Protein AF-A0A0E9LZV2-F1 (afdb_monomer_lite)

Foldseek 3Di:
DDCDPDPPPPDPDDPLDDDDDPQDCVVPVPPSDDPVNLLVVLLSVLLVQCVQPPDLLGQSDDDDDAPPDPPNVRDDALLRSLCSLLVNLLSCLLVCQVPVQDDHPNDRPLSSSQSLLLLCPDPVHRNDDDQQPDQDPQDSNLVSLLSLLVSCVSRVVRNPPPDDPVSNVSSLRRNLSNLPHDDDPDPSVVSSVSSQVSVVVVVDDHDDD

Secondary structure (DSSP, 8-state):
------------PPTT-----S--TTTSTTT---HHHHHHHHHHHHHHHHTT-SSTT-----PPPTTTSSSTTS---HHHHHHHHHHHHHHHHHHHHH-TT-EETTEEHHHHHHHHHHHTT-TTSTT------S--SPPHHHHHHHHHHHHHHHSHHHHTTTS-HHHHHHHHHHHHHHHTS---SSTTHHHHHHHHHHHHTTT------

Structure (mmCIF, N/CA/C/O backbone):
data_AF-A0A0E9LZV2-F1
#
_entry.id   AF-A0A0E9LZV2-F1
#
loop_
_atom_site.group_PDB
_atom_site.id
_atom_site.type_symbol
_atom_site.label_atom_id
_atom_site.label_alt_id
_atom_site.label_comp_id
_atom_site.label_asym_id
_atom_site.label_entity_id
_atom_site.label_seq_id
_atom_site.pdbx_PDB_ins_code
_atom_site.Cartn_x
_atom_site.Cartn_y
_atom_site.Cartn_z
_atom_site.occupancy
_atom_site.B_iso_or_equiv
_atom_site.auth_seq_id
_atom_site.auth_comp_id
_atom_site.auth_asym_id
_atom_site.auth_atom_id
_atom_site.pdbx_PDB_model_num
ATOM 1 N N . MET A 1 1 ? -5.127 -17.329 43.903 1.00 34.53 1 MET A N 1
ATOM 2 C CA . MET A 1 1 ? -4.988 -15.864 44.039 1.00 34.53 1 MET A CA 1
ATOM 3 C C . MET A 1 1 ? -5.403 -15.249 42.716 1.00 34.53 1 MET A C 1
ATOM 5 O O . MET A 1 1 ? -4.725 -15.476 41.726 1.00 34.53 1 MET A O 1
ATOM 9 N N . SER A 1 2 ? -6.563 -14.593 42.681 1.00 34.94 2 SER A N 1
ATOM 10 C CA . SER A 1 2 ? -7.084 -13.923 41.486 1.00 34.94 2 SER A CA 1
ATOM 11 C C . SER A 1 2 ? -6.434 -12.546 41.388 1.00 34.94 2 SER A C 1
ATOM 13 O O . SER A 1 2 ? -6.610 -11.720 42.283 1.00 34.94 2 SER A O 1
ATOM 15 N N . CYS A 1 3 ? -5.639 -12.319 40.345 1.00 35.78 3 CYS A N 1
ATOM 16 C CA . CYS A 1 3 ? -5.135 -10.995 40.010 1.00 35.78 3 CYS A CA 1
ATOM 17 C C . CYS A 1 3 ? -6.200 -10.310 39.147 1.00 35.78 3 CYS A C 1
ATOM 19 O O . CYS A 1 3 ? -6.123 -10.325 37.923 1.00 35.78 3 CYS A O 1
ATOM 21 N N . ALA A 1 4 ? -7.245 -9.775 39.782 1.00 35.69 4 ALA A N 1
ATOM 22 C CA . ALA A 1 4 ? -8.097 -8.805 39.108 1.00 35.69 4 ALA A CA 1
ATOM 23 C C . ALA A 1 4 ? -7.225 -7.579 38.776 1.00 35.69 4 ALA A C 1
ATOM 25 O O . ALA A 1 4 ? -6.497 -7.117 39.668 1.00 35.69 4 ALA A O 1
ATOM 26 N N . PRO A 1 5 ? -7.255 -7.043 37.542 1.00 40.56 5 PRO A N 1
ATOM 27 C CA . PRO A 1 5 ? -6.544 -5.816 37.235 1.00 40.56 5 PRO A CA 1
ATOM 28 C C . PRO A 1 5 ? -7.085 -4.725 38.158 1.00 40.56 5 PRO A C 1
ATOM 30 O O . PRO A 1 5 ? -8.259 -4.363 38.105 1.00 40.56 5 PRO A O 1
ATOM 33 N N . LYS A 1 6 ? -6.231 -4.223 39.054 1.00 42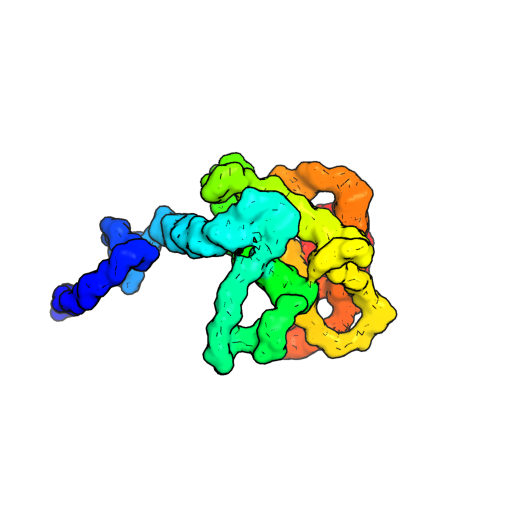.50 6 LYS A N 1
ATOM 34 C CA . LYS A 1 6 ? -6.503 -2.978 39.769 1.00 42.50 6 LYS A CA 1
ATOM 35 C C . LYS A 1 6 ? -6.718 -1.929 38.689 1.00 42.50 6 LYS A C 1
ATOM 37 O O . LYS A 1 6 ? -5.839 -1.794 37.842 1.00 42.50 6 LYS A O 1
ATOM 42 N N . ASN A 1 7 ? -7.864 -1.246 38.714 1.00 43.62 7 ASN A N 1
ATOM 43 C CA . ASN A 1 7 ? -8.168 -0.098 37.864 1.00 43.62 7 ASN A CA 1
ATOM 44 C C . ASN A 1 7 ? -6.981 0.873 37.886 1.00 43.62 7 ASN A C 1
ATOM 46 O O . ASN A 1 7 ? -6.884 1.741 38.753 1.00 43.62 7 ASN A O 1
ATOM 50 N N . ALA A 1 8 ? -6.053 0.705 36.947 1.00 42.22 8 ALA A N 1
ATOM 51 C CA . ALA A 1 8 ? -5.163 1.767 36.559 1.00 42.22 8 ALA A CA 1
ATOM 52 C C . ALA A 1 8 ? -6.107 2.802 35.966 1.00 42.22 8 ALA A C 1
ATOM 54 O O . ALA A 1 8 ? -6.729 2.542 34.936 1.00 42.22 8 ALA A O 1
ATOM 55 N N . LEU A 1 9 ? -6.292 3.914 36.677 1.00 42.94 9 LEU A N 1
ATOM 56 C CA . LEU A 1 9 ? -6.958 5.089 36.142 1.00 42.94 9 LEU A CA 1
ATOM 57 C C . LEU A 1 9 ? -6.220 5.420 34.844 1.00 42.94 9 LEU A C 1
ATOM 59 O O . LEU A 1 9 ? -5.111 5.959 34.879 1.00 42.94 9 LEU A O 1
ATOM 63 N N . ARG A 1 10 ? -6.776 4.998 33.701 1.00 52.56 10 ARG A N 1
ATOM 64 C CA . ARG A 1 10 ? -6.317 5.477 32.403 1.00 52.56 10 ARG A CA 1
ATOM 65 C C . ARG A 1 10 ? -6.446 6.991 32.512 1.00 52.56 10 ARG A C 1
ATOM 67 O O . ARG A 1 10 ? -7.526 7.485 32.826 1.00 52.56 10 ARG A O 1
ATOM 74 N N . LYS A 1 11 ? -5.328 7.710 32.364 1.00 60.84 11 LYS A N 1
ATOM 75 C CA . LYS A 1 11 ? -5.377 9.163 32.167 1.00 60.84 11 LYS A CA 1
ATOM 76 C C . LYS A 1 11 ? -6.425 9.428 31.088 1.00 60.84 11 LYS A C 1
ATOM 78 O O . LYS A 1 11 ? -6.481 8.640 30.143 1.00 60.84 11 LYS A O 1
ATOM 83 N N . GLU A 1 12 ? -7.236 10.472 31.260 1.00 65.81 12 GLU A N 1
ATOM 84 C CA . GLU A 1 12 ? -8.204 10.880 30.241 1.00 65.81 12 GLU A CA 1
ATOM 85 C C . GLU A 1 12 ? -7.507 10.877 28.883 1.00 65.81 12 GLU A C 1
ATOM 87 O O . GLU A 1 12 ? -6.465 11.510 28.687 1.00 65.81 12 GLU A O 1
ATOM 92 N N . VAL A 1 13 ? -8.016 10.025 28.003 1.00 69.44 13 VAL A N 1
ATOM 93 C CA . VAL A 1 13 ? -7.479 9.849 26.666 1.00 69.44 13 VAL A CA 1
ATOM 94 C C . VAL A 1 13 ? -7.951 11.065 25.866 1.00 69.44 13 VAL A C 1
ATOM 96 O O . VAL A 1 13 ? -9.151 11.346 25.899 1.00 69.44 13 VAL A O 1
ATOM 99 N N . PRO A 1 14 ? -7.049 11.815 25.204 1.00 76.12 14 PRO A N 1
ATOM 100 C CA . PRO A 1 14 ? -7.449 12.970 24.412 1.00 76.12 14 PRO A CA 1
ATOM 101 C C . PRO A 1 14 ? -8.530 12.608 23.392 1.00 76.12 14 PRO A C 1
ATOM 103 O O . PRO A 1 14 ? -8.548 11.495 22.862 1.00 76.12 14 PRO A O 1
ATOM 106 N N . GLU A 1 15 ? -9.415 13.561 23.110 1.00 75.12 15 GLU A N 1
ATOM 107 C CA . GLU A 1 15 ? -10.422 13.413 22.062 1.00 75.12 15 GLU A CA 1
ATOM 108 C C . GLU A 1 15 ? -9.747 13.075 20.722 1.00 75.12 15 GLU A C 1
ATOM 110 O O . GLU A 1 15 ? -8.697 13.628 20.387 1.00 75.12 15 GLU A O 1
ATOM 115 N N . GLY A 1 16 ? -10.317 12.117 19.989 1.00 78.00 16 GLY A N 1
ATOM 116 C CA . GLY A 1 16 ? -9.761 11.633 18.724 1.00 78.00 16 GLY A CA 1
ATOM 117 C C . GLY A 1 16 ? -8.646 10.590 18.846 1.00 78.00 16 GLY A C 1
ATOM 118 O O . GLY A 1 16 ? -8.102 10.202 17.823 1.00 78.00 16 GLY A O 1
ATOM 119 N N . VAL A 1 17 ? -8.294 10.105 20.043 1.00 88.94 17 VAL A N 1
ATOM 120 C CA . VAL A 1 17 ? -7.359 8.973 20.200 1.00 88.94 17 VAL A CA 1
ATOM 121 C C . VAL A 1 17 ? -8.129 7.652 20.266 1.00 88.94 17 VAL A C 1
ATOM 123 O O . VAL A 1 17 ? -9.052 7.513 21.068 1.00 88.94 17 VAL A O 1
ATOM 126 N N . PHE A 1 18 ? -7.713 6.668 19.462 1.00 91.62 18 PHE A N 1
ATOM 127 C CA . PHE A 1 18 ? -8.320 5.333 19.412 1.00 91.62 18 PHE A CA 1
ATOM 128 C C . PHE A 1 18 ? -8.432 4.664 20.789 1.00 91.62 18 PHE A C 1
ATOM 130 O O . PHE A 1 18 ? -7.467 4.620 21.562 1.00 91.62 18 PHE A O 1
ATOM 137 N N . GLN A 1 19 ? -9.596 4.072 21.065 1.00 91.00 19 GLN A N 1
ATOM 138 C CA . GLN A 1 19 ? -9.860 3.302 22.277 1.00 91.00 19 GLN A CA 1
ATOM 139 C C . GLN A 1 19 ? -10.471 1.944 21.945 1.00 91.00 19 GLN A C 1
ATOM 141 O O . GLN A 1 19 ? -11.241 1.792 21.004 1.00 91.00 19 GLN A O 1
ATOM 146 N N . VAL A 1 20 ? -10.119 0.945 22.755 1.00 91.50 20 VAL A N 1
ATOM 147 C CA . VAL A 1 20 ? -10.735 -0.382 22.691 1.00 91.50 20 VAL A CA 1
ATOM 148 C C . VAL A 1 20 ? -12.028 -0.349 23.494 1.00 91.50 20 VAL A C 1
ATOM 150 O O . VAL A 1 20 ? -11.986 -0.371 24.728 1.00 91.50 20 VAL A O 1
ATOM 153 N N . GLU A 1 21 ? -13.150 -0.315 22.789 1.00 91.44 21 GLU A N 1
ATOM 154 C CA . GLU A 1 21 ? -14.487 -0.420 23.367 1.00 91.44 21 GLU A CA 1
ATOM 155 C C . GLU A 1 21 ? -14.856 -1.890 23.594 1.00 91.44 21 GLU A C 1
ATOM 157 O O . GLU A 1 21 ? -14.594 -2.731 22.746 1.00 91.44 21 GLU A O 1
ATOM 162 N N . ASN A 1 22 ? -15.471 -2.224 24.732 1.00 93.50 22 ASN A N 1
ATOM 163 C CA . ASN A 1 22 ? -15.950 -3.585 25.044 1.00 93.50 22 ASN A CA 1
ATOM 164 C C . ASN A 1 22 ? -14.913 -4.724 24.821 1.00 93.50 22 ASN A C 1
ATOM 166 O O . ASN A 1 22 ? -15.182 -5.670 24.076 1.00 93.50 22 ASN A O 1
ATOM 170 N N . PRO A 1 23 ? -13.733 -4.688 25.476 1.00 96.00 23 PRO A N 1
ATOM 171 C CA . PRO A 1 23 ? -12.707 -5.721 25.318 1.00 96.00 23 PRO A CA 1
ATOM 172 C C . PRO A 1 23 ? -13.207 -7.121 25.714 1.00 96.00 23 PRO A C 1
ATOM 174 O O . PRO A 1 23 ? -13.817 -7.293 26.771 1.00 96.00 23 PRO A O 1
ATOM 177 N N . ASP A 1 24 ? -12.860 -8.139 24.919 1.00 96.94 24 ASP A N 1
ATOM 178 C CA . ASP A 1 24 ? -13.215 -9.539 25.185 1.00 96.94 24 ASP A CA 1
ATOM 179 C C . ASP A 1 24 ? -11.982 -10.364 25.590 1.00 96.94 24 ASP A C 1
ATOM 181 O O . ASP A 1 24 ? -11.194 -10.844 24.767 1.00 96.94 24 ASP A O 1
ATOM 185 N N . TYR A 1 25 ? -11.829 -10.544 26.901 1.00 96.94 25 TYR A N 1
ATOM 186 C CA . TYR A 1 25 ? -10.739 -11.324 27.490 1.00 96.94 25 TYR A CA 1
ATOM 187 C C . TYR A 1 25 ? -10.967 -12.841 27.444 1.00 96.94 25 TYR A C 1
ATOM 189 O O . TYR A 1 25 ? -10.071 -13.595 27.820 1.00 96.94 25 TYR A O 1
ATOM 197 N N . SER A 1 26 ? -12.131 -13.312 26.988 1.00 97.06 26 SER A N 1
ATOM 198 C CA . SER A 1 26 ? -12.356 -14.744 26.766 1.00 97.06 26 SER A CA 1
ATOM 199 C C . SER A 1 26 ? -11.676 -15.220 25.480 1.00 97.06 26 SER A C 1
ATOM 201 O O . SER A 1 26 ? -11.061 -16.286 25.474 1.00 97.06 26 SER A O 1
ATOM 203 N N . VAL A 1 27 ? -11.709 -14.400 24.424 1.00 95.69 27 VAL A N 1
ATOM 204 C CA . VAL A 1 27 ? -11.060 -14.690 23.132 1.00 95.69 27 VAL A CA 1
ATOM 205 C C . VAL A 1 27 ? -9.640 -14.131 23.036 1.00 95.69 27 VAL A C 1
ATOM 207 O O . VAL A 1 27 ? -8.817 -14.677 22.305 1.00 95.69 27 VAL A O 1
ATOM 210 N N . SER A 1 28 ? -9.325 -13.064 23.781 1.00 96.06 28 SER A N 1
ATOM 211 C CA . SER A 1 28 ? -7.999 -12.437 23.806 1.00 96.06 28 SER A CA 1
ATOM 212 C C . SER A 1 28 ? -7.547 -12.153 25.244 1.00 96.06 28 SER A C 1
ATOM 214 O O . SER A 1 28 ? -7.649 -11.019 25.722 1.00 96.06 28 SER A O 1
ATOM 216 N N . PRO A 1 29 ? -7.020 -13.167 25.959 1.00 95.88 29 PRO A N 1
ATOM 217 C CA . PRO A 1 29 ? -6.812 -13.103 27.411 1.00 95.88 29 PRO A CA 1
ATOM 218 C C . PRO A 1 29 ? -5.913 -11.969 27.906 1.00 95.88 29 PRO A C 1
ATOM 220 O O . PRO A 1 29 ? -6.044 -11.533 29.047 1.00 95.88 29 PRO A O 1
ATOM 223 N N . TYR A 1 30 ? -5.000 -11.485 27.062 1.00 94.69 30 TYR A N 1
ATOM 224 C CA . TYR A 1 30 ? -4.009 -10.481 27.453 1.00 94.69 30 TYR A CA 1
ATOM 225 C C . TYR A 1 30 ? -4.343 -9.059 27.008 1.00 94.69 30 TYR A C 1
ATOM 227 O O . TYR A 1 30 ? -3.872 -8.112 27.632 1.00 94.69 30 TYR A O 1
ATOM 235 N N . THR A 1 31 ? -5.121 -8.890 25.936 1.00 94.12 31 THR A N 1
ATOM 236 C CA . THR A 1 31 ? -5.362 -7.561 25.343 1.00 94.12 31 THR A CA 1
ATOM 237 C C . THR A 1 31 ? -6.838 -7.194 25.255 1.00 94.12 31 THR A C 1
ATOM 239 O O . THR A 1 31 ? -7.156 -6.013 25.164 1.00 94.12 31 THR A O 1
ATOM 242 N N . GLY A 1 32 ? -7.741 -8.180 25.256 1.00 95.94 32 GLY A N 1
ATOM 243 C CA . GLY A 1 32 ? -9.156 -7.966 24.961 1.00 95.94 32 GLY A CA 1
ATOM 244 C C . GLY A 1 32 ? -9.440 -7.585 23.501 1.00 95.94 32 GLY A C 1
ATOM 245 O O . GLY A 1 32 ? -10.588 -7.310 23.151 1.00 95.94 32 GLY A O 1
ATOM 246 N N . LEU A 1 33 ? -8.418 -7.549 22.635 1.00 96.69 33 LEU A N 1
ATOM 247 C CA . LEU A 1 33 ? -8.567 -7.229 21.218 1.00 96.69 33 LEU A CA 1
ATOM 248 C C . LEU A 1 33 ? -9.156 -8.419 20.468 1.00 96.69 33 LEU A C 1
ATOM 250 O O . LEU A 1 33 ? -8.554 -9.492 20.412 1.00 96.69 33 LEU A O 1
ATOM 254 N N . THR A 1 34 ? -10.322 -8.203 19.873 1.00 96.75 34 THR A N 1
ATOM 255 C CA . THR A 1 34 ? -10.967 -9.134 18.953 1.00 96.75 34 THR A CA 1
ATOM 256 C C . THR A 1 34 ? -10.574 -8.780 17.521 1.00 96.75 34 THR A C 1
ATOM 258 O O . THR A 1 34 ? -9.952 -7.747 17.267 1.00 96.75 34 THR A O 1
ATOM 261 N N . ARG A 1 35 ? -10.981 -9.604 16.551 1.00 95.19 35 ARG A N 1
ATOM 262 C CA . ARG A 1 35 ? -10.853 -9.256 15.128 1.00 95.19 35 ARG A CA 1
ATOM 263 C C . ARG A 1 35 ? -11.522 -7.918 14.795 1.00 95.19 35 ARG A C 1
ATOM 265 O O . ARG A 1 35 ? -10.969 -7.175 13.996 1.00 95.19 35 ARG A O 1
ATOM 272 N N . ALA A 1 36 ? -12.668 -7.613 15.410 1.00 95.56 36 ALA A N 1
ATOM 273 C CA . ALA A 1 36 ? -13.344 -6.331 15.221 1.00 95.56 36 ALA A CA 1
ATOM 274 C C . ALA A 1 36 ? -12.452 -5.174 15.691 1.00 95.56 36 ALA A C 1
ATOM 276 O O . ALA A 1 36 ? -12.160 -4.293 14.898 1.00 95.56 36 ALA A O 1
ATOM 277 N N . HIS A 1 37 ? -11.868 -5.267 16.892 1.00 96.69 37 HIS A N 1
ATOM 278 C CA . HIS A 1 37 ? -10.970 -4.223 17.405 1.00 96.69 37 HIS A CA 1
ATOM 279 C C . HIS A 1 37 ? -9.733 -3.997 16.518 1.00 96.69 37 HIS A C 1
ATOM 281 O O . HIS A 1 37 ? -9.261 -2.870 16.399 1.00 96.69 37 HIS A O 1
ATOM 287 N N . TRP A 1 38 ? -9.202 -5.045 15.875 1.00 95.56 38 TRP A N 1
ATOM 288 C CA . TRP A 1 38 ? -8.116 -4.893 14.898 1.00 95.56 38 TRP A CA 1
ATOM 289 C C . TRP A 1 38 ? -8.567 -4.195 13.611 1.00 95.56 38 TRP A C 1
ATOM 291 O O . TRP A 1 38 ? -7.807 -3.394 13.071 1.00 95.56 38 TRP A O 1
ATOM 301 N N . LYS A 1 39 ? -9.791 -4.464 13.136 1.00 95.94 39 LYS A N 1
ATOM 302 C CA . LYS A 1 39 ? -10.378 -3.736 12.003 1.00 95.94 39 LYS A CA 1
ATOM 303 C C . LYS A 1 39 ? -10.614 -2.270 12.353 1.00 95.94 39 LYS A C 1
ATOM 305 O O . LYS A 1 39 ? -10.235 -1.412 11.568 1.00 95.94 39 LYS A O 1
ATOM 310 N N . ASP A 1 40 ? -11.157 -1.993 13.534 1.00 95.81 40 ASP A N 1
ATOM 311 C CA . ASP A 1 40 ? -11.419 -0.629 14.001 1.00 95.81 40 ASP A CA 1
ATOM 312 C C . ASP A 1 40 ? -10.111 0.164 14.132 1.00 95.81 40 ASP A C 1
ATOM 314 O O . ASP A 1 40 ? -10.032 1.311 13.705 1.00 95.81 40 ASP A O 1
ATOM 318 N N . ALA A 1 41 ? -9.049 -0.461 14.656 1.00 96.00 41 ALA A N 1
ATOM 319 C CA . ALA A 1 41 ? -7.729 0.163 14.742 1.00 96.00 41 ALA A CA 1
ATOM 320 C C . ALA A 1 41 ? -7.128 0.452 13.356 1.00 96.00 41 ALA A C 1
ATOM 322 O O . ALA A 1 41 ? -6.513 1.499 13.158 1.00 96.00 41 ALA A O 1
ATOM 323 N N . ALA A 1 42 ? -7.299 -0.467 12.400 1.00 96.31 42 ALA A N 1
ATOM 324 C CA . ALA A 1 42 ? -6.851 -0.274 11.024 1.00 96.31 42 ALA A CA 1
ATOM 325 C C . ALA A 1 42 ? -7.628 0.857 10.332 1.00 96.31 42 ALA A C 1
ATOM 327 O O . ALA A 1 42 ? -7.011 1.721 9.714 1.00 96.31 42 ALA A O 1
ATOM 328 N N . LEU A 1 43 ? -8.956 0.895 10.488 1.00 96.12 43 LEU A N 1
ATOM 329 C CA . LEU A 1 43 ? -9.798 1.975 9.969 1.00 96.12 43 LEU A CA 1
ATOM 330 C C . LEU A 1 43 ? -9.411 3.322 10.573 1.00 96.12 43 LEU A C 1
ATOM 332 O O . LEU A 1 43 ? -9.163 4.249 9.820 1.00 96.12 43 LEU A O 1
ATOM 336 N N . TYR A 1 44 ? -9.235 3.408 11.890 1.00 96.31 44 TYR A N 1
ATOM 337 C CA . TYR A 1 44 ? -8.790 4.634 12.557 1.00 96.31 44 TYR A CA 1
ATOM 338 C C . TYR A 1 44 ? -7.460 5.173 11.996 1.00 96.31 44 TYR A C 1
ATOM 340 O O . TYR A 1 44 ? -7.307 6.372 11.755 1.00 96.31 44 TYR A O 1
ATOM 348 N N . LEU A 1 45 ? -6.477 4.294 11.774 1.00 96.50 45 LEU A N 1
ATOM 349 C CA . LEU A 1 45 ? -5.187 4.693 11.203 1.00 96.50 45 LEU A CA 1
ATOM 350 C C . LEU A 1 45 ? -5.315 5.112 9.732 1.00 96.50 45 LEU A C 1
ATOM 352 O O . LEU A 1 45 ? -4.661 6.070 9.321 1.00 96.50 45 LEU A O 1
ATOM 356 N N . LEU A 1 46 ? -6.150 4.422 8.950 1.00 97.50 46 LEU A N 1
ATOM 357 C CA . LEU A 1 46 ? -6.403 4.769 7.552 1.00 97.50 46 LEU A CA 1
ATOM 358 C C . LEU A 1 46 ? -7.206 6.060 7.414 1.00 97.50 46 LEU A C 1
ATOM 360 O O . LEU A 1 46 ? -6.854 6.869 6.572 1.00 97.50 46 LEU A O 1
ATOM 364 N N . GLU A 1 47 ? -8.207 6.310 8.253 1.00 96.25 47 GLU A N 1
ATOM 365 C CA . GLU A 1 47 ? -8.921 7.590 8.320 1.00 96.25 47 GLU A CA 1
ATOM 366 C C . GLU A 1 47 ? -7.940 8.736 8.570 1.00 96.25 47 GLU A C 1
ATOM 368 O O . GLU A 1 47 ? -7.934 9.716 7.827 1.00 96.25 47 GLU A O 1
ATOM 373 N N . GLY A 1 48 ? -7.032 8.574 9.539 1.00 95.25 48 GLY A N 1
ATOM 374 C CA . GLY A 1 48 ? -5.965 9.542 9.790 1.00 95.25 48 GLY A CA 1
ATOM 375 C C . GLY A 1 48 ? -5.017 9.733 8.601 1.00 95.25 48 GLY A C 1
ATOM 376 O O . GLY A 1 48 ? -4.557 10.848 8.365 1.00 95.25 48 GLY A O 1
ATOM 377 N N . ALA A 1 49 ? -4.736 8.674 7.837 1.00 96.50 49 ALA A N 1
ATOM 378 C CA . ALA A 1 49 ? -3.892 8.755 6.648 1.00 96.50 49 ALA A CA 1
ATOM 379 C C . ALA A 1 49 ? -4.603 9.436 5.465 1.00 96.50 49 ALA A C 1
ATOM 381 O O . ALA A 1 49 ? -4.041 10.321 4.827 1.00 96.50 49 ALA A O 1
ATOM 382 N N . PHE A 1 50 ? -5.862 9.078 5.218 1.00 97.25 50 PHE A N 1
ATOM 383 C CA . PHE A 1 50 ? -6.706 9.642 4.166 1.00 97.25 50 PHE A CA 1
ATOM 384 C C . PHE A 1 50 ? -7.181 11.067 4.476 1.00 97.25 50 PHE A C 1
ATOM 386 O O . PHE A 1 50 ? -7.732 11.724 3.603 1.00 97.25 50 PHE A O 1
ATOM 393 N N . CYS A 1 51 ? -6.948 11.602 5.678 1.00 95.44 51 CYS A N 1
ATOM 394 C CA . CYS A 1 51 ? -7.098 13.039 5.942 1.00 95.44 51 CYS A CA 1
ATOM 395 C C . CYS A 1 51 ? -6.111 13.908 5.140 1.00 95.44 51 CYS A C 1
ATOM 397 O O . CYS A 1 51 ? -6.293 15.121 5.088 1.00 95.44 51 CYS A O 1
ATOM 399 N N . TYR A 1 52 ? -5.068 13.313 4.551 1.00 95.19 52 TYR A N 1
ATOM 400 C CA . TYR A 1 52 ? -4.092 13.998 3.696 1.00 95.19 52 TYR A CA 1
ATOM 401 C C . TYR A 1 52 ? -4.343 13.798 2.195 1.00 95.19 52 TYR A C 1
ATOM 403 O O . TYR A 1 52 ? -3.515 14.227 1.398 1.00 95.19 52 TYR A O 1
ATOM 411 N N . ILE A 1 53 ? -5.438 13.127 1.823 1.00 96.44 53 ILE A N 1
ATOM 412 C CA . ILE A 1 53 ? -5.790 12.808 0.437 1.00 96.44 53 ILE A CA 1
ATOM 413 C C . ILE A 1 53 ? -7.067 13.573 0.084 1.00 96.44 53 ILE A C 1
ATOM 415 O O . ILE A 1 53 ? -8.133 13.277 0.627 1.00 96.44 53 ILE A O 1
ATOM 419 N N . GLU A 1 54 ? -6.961 14.558 -0.802 1.00 94.94 54 GLU A N 1
ATOM 420 C CA . GLU A 1 54 ? -8.091 15.328 -1.333 1.00 94.94 54 GLU A CA 1
ATOM 421 C C . GLU A 1 54 ? -8.552 14.761 -2.685 1.00 94.94 54 GLU A C 1
ATOM 423 O O . GLU A 1 54 ? -9.755 14.691 -2.950 1.00 94.94 54 GLU A O 1
ATOM 428 N N . GLU A 1 55 ? -7.613 14.300 -3.515 1.00 95.75 55 GLU A N 1
ATOM 429 C CA . GLU A 1 55 ? -7.873 13.691 -4.823 1.00 95.75 55 GLU A CA 1
ATOM 430 C C . GLU A 1 55 ? -6.987 12.467 -5.107 1.00 95.75 55 GLU A C 1
ATOM 432 O O . GLU A 1 55 ? -6.053 12.155 -4.372 1.00 95.75 55 GLU A O 1
ATOM 437 N N . LEU A 1 56 ? -7.294 11.722 -6.178 1.00 96.88 56 LEU A N 1
ATOM 438 C CA . LEU A 1 56 ? -6.599 10.462 -6.474 1.00 96.88 56 LEU A CA 1
ATOM 439 C C . LEU A 1 56 ? -5.105 10.650 -6.768 1.00 96.88 56 LEU A C 1
ATOM 441 O O . LEU A 1 56 ? -4.340 9.723 -6.516 1.00 96.88 56 LEU A O 1
ATOM 445 N N . ASP A 1 57 ? -4.703 11.820 -7.273 1.00 96.00 57 ASP A N 1
ATOM 446 C CA . ASP A 1 57 ? -3.313 12.159 -7.600 1.00 96.00 57 ASP A CA 1
ATOM 447 C C . ASP A 1 57 ? -2.454 12.482 -6.366 1.00 96.00 57 ASP A C 1
ATOM 449 O O . ASP A 1 57 ? -1.220 12.458 -6.454 1.00 96.00 57 ASP A O 1
ATOM 453 N N . ASP A 1 58 ? -3.070 12.737 -5.206 1.00 95.25 58 ASP A N 1
ATOM 454 C CA . ASP A 1 58 ? -2.335 13.086 -3.995 1.00 95.25 58 ASP A CA 1
ATOM 455 C C . ASP A 1 58 ? -1.485 11.905 -3.510 1.00 95.25 58 ASP A C 1
ATOM 457 O O . ASP A 1 58 ? -2.011 10.831 -3.220 1.00 95.25 58 ASP A O 1
ATOM 461 N N . PRO A 1 59 ? -0.157 12.062 -3.376 1.00 94.50 59 PRO A N 1
ATOM 462 C CA . PRO A 1 59 ? 0.672 11.007 -2.818 1.00 94.50 59 PRO A CA 1
ATOM 463 C C . PRO A 1 59 ? 0.417 10.871 -1.313 1.00 94.50 59 PRO A C 1
ATOM 465 O O . PRO A 1 59 ? 0.287 11.868 -0.601 1.00 94.50 59 PRO A O 1
ATOM 468 N N . MET A 1 60 ? 0.477 9.639 -0.801 1.00 94.69 60 MET A N 1
ATOM 469 C CA . MET A 1 60 ? 0.336 9.339 0.630 1.00 94.69 60 MET A CA 1
ATOM 470 C C . MET A 1 60 ? 1.510 9.903 1.449 1.00 94.69 60 MET A C 1
ATOM 472 O O . MET A 1 60 ? 2.493 9.210 1.725 1.00 94.69 60 MET A O 1
ATOM 476 N N . ARG A 1 61 ? 1.424 11.184 1.819 1.00 91.69 61 ARG A N 1
ATOM 477 C CA . ARG A 1 61 ? 2.468 11.943 2.517 1.00 91.69 61 ARG A CA 1
ATOM 478 C C . ARG A 1 61 ? 2.012 12.369 3.899 1.00 91.69 61 ARG A C 1
ATOM 480 O O . ARG A 1 61 ? 0.920 12.894 4.079 1.00 91.69 61 ARG A O 1
ATOM 487 N N . PHE A 1 62 ? 2.915 12.233 4.865 1.00 89.94 62 PHE A N 1
ATOM 488 C CA . PHE A 1 62 ? 2.660 12.609 6.250 1.00 89.94 62 PHE A CA 1
ATOM 489 C C . PHE A 1 62 ? 3.585 13.738 6.697 1.00 89.94 62 PHE A C 1
ATOM 491 O O . PHE A 1 62 ? 4.758 13.741 6.322 1.00 89.94 62 PHE A O 1
ATOM 498 N N . PRO A 1 63 ? 3.114 14.661 7.557 1.00 88.88 63 PRO A N 1
ATOM 499 C CA . PRO A 1 63 ? 3.948 15.727 8.093 1.00 88.88 63 PRO A CA 1
ATOM 500 C C . PRO A 1 63 ? 5.250 15.197 8.702 1.00 88.88 63 PRO A C 1
ATOM 502 O O . PRO A 1 63 ? 5.243 14.350 9.602 1.00 88.88 63 PRO A O 1
ATOM 505 N N . LYS A 1 64 ? 6.385 15.735 8.246 1.00 86.06 64 LYS A N 1
ATOM 506 C CA . LYS A 1 64 ? 7.694 15.379 8.799 1.00 86.06 64 LYS A CA 1
ATOM 507 C C . LYS A 1 64 ? 7.805 15.862 10.245 1.00 86.06 64 LYS A C 1
ATOM 509 O O . LYS A 1 64 ? 7.537 17.022 10.556 1.00 86.06 64 LYS A O 1
ATOM 514 N N . GLN A 1 65 ? 8.263 14.981 11.130 1.00 85.81 65 GLN A N 1
ATOM 515 C CA . GLN A 1 65 ? 8.602 15.326 12.505 1.00 85.81 65 GLN A CA 1
ATOM 516 C C . GLN A 1 65 ? 10.062 15.803 12.568 1.00 85.81 65 GLN A C 1
ATOM 518 O O . GLN A 1 65 ? 10.965 15.011 12.264 1.00 85.81 65 GLN A O 1
ATOM 523 N N . PRO A 1 66 ? 10.325 17.059 12.984 1.00 84.94 66 PRO A N 1
ATOM 524 C CA . PRO A 1 66 ? 11.680 17.600 13.050 1.00 84.94 66 PRO A CA 1
ATOM 525 C C . PRO A 1 66 ? 12.622 16.711 13.871 1.00 84.94 66 PRO A C 1
ATOM 527 O O . PRO A 1 66 ? 12.307 16.333 15.001 1.00 84.94 66 PRO A O 1
ATOM 530 N N . GLY A 1 67 ? 13.774 16.359 13.295 1.00 84.12 67 GLY A N 1
ATOM 531 C CA . GLY A 1 67 ? 14.787 15.523 13.946 1.00 84.12 67 GLY A CA 1
ATOM 532 C C . GLY A 1 67 ? 14.439 14.034 14.041 1.00 84.12 67 GLY A C 1
ATOM 533 O O . GLY A 1 67 ? 15.210 13.278 14.626 1.00 84.12 67 GLY A O 1
ATOM 534 N N . LYS A 1 68 ? 13.312 13.591 13.466 1.00 85.81 68 LYS A N 1
ATOM 535 C CA . LYS A 1 68 ? 12.873 12.183 13.488 1.00 85.81 68 LYS A CA 1
ATOM 536 C C . LYS A 1 68 ? 12.602 11.617 12.099 1.00 85.81 68 LYS A C 1
ATOM 538 O O . LYS A 1 68 ? 13.007 10.493 11.823 1.00 85.81 68 LYS A O 1
ATOM 543 N N . SER A 1 69 ? 11.930 12.379 11.240 1.00 84.62 69 SER A N 1
ATOM 544 C CA . SER A 1 69 ? 11.590 11.931 9.888 1.00 84.62 69 SER A CA 1
ATOM 545 C C . SER A 1 69 ? 12.784 12.046 8.946 1.00 84.62 69 SER A C 1
ATOM 547 O O . SER A 1 69 ? 13.505 13.042 8.959 1.00 84.62 69 SER A O 1
ATOM 549 N N . TYR A 1 70 ? 12.965 11.033 8.103 1.00 79.12 70 TYR A N 1
ATOM 550 C CA . TYR A 1 70 ? 13.947 11.032 7.023 1.00 79.12 70 TYR A CA 1
ATOM 551 C C . TYR A 1 70 ? 13.241 11.140 5.660 1.00 79.12 70 TYR A C 1
ATOM 553 O O . TYR A 1 70 ? 12.092 10.724 5.555 1.00 79.12 70 TYR A O 1
ATOM 561 N N . PRO A 1 71 ? 13.905 11.681 4.623 1.00 82.12 71 PRO A N 1
ATOM 562 C CA . PRO A 1 71 ? 15.112 12.503 4.715 1.00 82.12 71 PRO A CA 1
ATOM 563 C C . PRO A 1 71 ? 14.866 13.786 5.532 1.00 82.12 71 PRO A C 1
ATOM 565 O O . PRO A 1 71 ? 13.743 14.288 5.619 1.00 82.12 71 PRO A O 1
ATOM 568 N N . GLN A 1 72 ? 15.931 14.272 6.177 1.00 81.06 72 GLN A N 1
ATOM 569 C CA . GLN A 1 72 ? 15.906 15.436 7.080 1.00 81.06 72 GLN A CA 1
ATOM 570 C C . GLN A 1 72 ? 15.969 16.775 6.324 1.00 81.06 72 GLN A C 1
ATOM 572 O O . GLN A 1 72 ? 15.813 17.829 6.930 1.00 81.06 72 GLN A O 1
ATOM 577 N N . ASP A 1 73 ? 16.198 16.744 5.008 1.00 80.19 73 ASP A N 1
ATOM 578 C CA . ASP A 1 73 ? 16.244 17.924 4.132 1.00 80.19 73 ASP A CA 1
ATOM 579 C C . ASP A 1 73 ? 14.858 18.544 3.872 1.00 80.19 73 ASP A C 1
ATOM 581 O O . ASP A 1 73 ? 14.741 19.545 3.167 1.00 80.19 73 ASP A O 1
ATOM 585 N N . GLY A 1 74 ? 13.803 17.950 4.439 1.00 72.94 74 GLY A N 1
ATOM 586 C CA . GLY A 1 74 ? 12.427 18.413 4.307 1.00 72.94 74 GLY A CA 1
ATOM 587 C C . GLY A 1 74 ? 11.797 18.114 2.947 1.00 72.94 74 GLY A C 1
ATOM 588 O O . GLY A 1 74 ? 10.610 18.379 2.774 1.00 72.94 74 GLY A O 1
ATOM 589 N N . SER A 1 75 ? 12.546 17.535 2.006 1.00 80.12 75 SER A N 1
ATOM 590 C CA . SER A 1 75 ? 12.075 17.264 0.652 1.00 80.12 75 SER A CA 1
ATOM 591 C C . SER A 1 75 ? 11.569 15.832 0.551 1.00 80.12 75 SER A C 1
ATOM 593 O O . SER A 1 75 ? 12.265 14.886 0.913 1.00 80.12 75 SER A O 1
ATOM 595 N N . TYR A 1 76 ? 10.347 15.661 0.052 1.00 80.19 76 TYR A N 1
ATOM 596 C CA . TYR A 1 76 ? 9.847 14.329 -0.271 1.00 80.19 76 TYR A CA 1
ATOM 597 C C . TYR A 1 76 ? 10.603 13.766 -1.470 1.00 80.19 76 TYR A C 1
ATOM 599 O O . TYR A 1 76 ? 10.861 14.478 -2.443 1.00 80.19 76 TYR A O 1
ATOM 607 N N . ASN A 1 77 ? 10.917 12.475 -1.418 1.00 87.69 77 ASN A N 1
ATOM 608 C CA . ASN A 1 77 ? 11.449 11.738 -2.559 1.00 87.69 77 ASN A CA 1
ATOM 609 C C . ASN A 1 77 ? 10.517 10.578 -2.938 1.00 87.69 77 ASN A C 1
ATOM 611 O O . ASN A 1 77 ? 9.606 10.224 -2.191 1.00 87.69 77 ASN A O 1
ATOM 615 N N . VAL A 1 78 ? 10.751 9.986 -4.110 1.00 90.44 78 VAL A N 1
ATOM 616 C CA . VAL A 1 78 ? 9.912 8.895 -4.626 1.00 90.44 78 VAL A CA 1
ATOM 617 C C . VAL A 1 78 ? 9.866 7.684 -3.689 1.00 90.44 78 VAL A C 1
ATOM 619 O O . VAL A 1 78 ? 8.819 7.066 -3.538 1.00 90.44 78 VAL A O 1
ATOM 622 N N . THR A 1 79 ? 10.969 7.372 -3.003 1.00 91.25 79 THR A N 1
ATOM 623 C CA . THR A 1 79 ? 11.030 6.257 -2.051 1.00 91.25 79 THR A CA 1
ATOM 624 C C . THR A 1 79 ? 10.125 6.503 -0.845 1.00 91.25 79 THR A C 1
ATOM 626 O O . THR A 1 79 ? 9.414 5.596 -0.432 1.00 91.25 79 THR A O 1
ATOM 629 N N . GLU A 1 80 ? 10.121 7.723 -0.302 1.00 91.56 80 GLU A N 1
ATOM 630 C CA . GLU A 1 80 ? 9.240 8.116 0.806 1.00 91.56 80 GLU A CA 1
ATOM 631 C C . GLU A 1 80 ? 7.765 8.062 0.390 1.00 91.56 80 GLU A C 1
ATOM 633 O O . GLU A 1 80 ? 6.932 7.563 1.144 1.00 91.56 80 GLU A O 1
ATOM 638 N N . ASN A 1 81 ? 7.441 8.504 -0.829 1.00 92.94 81 ASN A N 1
ATOM 639 C CA . ASN A 1 81 ? 6.079 8.386 -1.343 1.00 92.94 81 ASN A CA 1
ATOM 640 C C . ASN A 1 81 ? 5.646 6.918 -1.508 1.00 92.94 81 ASN A C 1
ATOM 642 O O . ASN A 1 81 ? 4.529 6.556 -1.139 1.00 92.94 81 ASN A O 1
ATOM 646 N N . LEU A 1 82 ? 6.523 6.073 -2.061 1.00 96.31 82 LEU A N 1
ATOM 647 C CA . LEU A 1 82 ? 6.261 4.644 -2.228 1.00 96.31 82 LEU A CA 1
ATOM 648 C C . LEU A 1 82 ? 6.070 3.952 -0.875 1.00 96.31 82 LEU A C 1
ATOM 650 O O . LEU A 1 82 ? 5.187 3.113 -0.739 1.00 96.31 82 LEU A O 1
ATOM 654 N N . GLU A 1 83 ? 6.865 4.312 0.132 1.00 95.38 83 GLU A N 1
ATOM 655 C CA . GLU A 1 83 ? 6.697 3.803 1.492 1.00 95.38 83 GLU A CA 1
ATOM 656 C C . GLU A 1 83 ? 5.334 4.210 2.065 1.00 95.38 83 GLU A C 1
ATOM 658 O O . GLU A 1 83 ? 4.594 3.351 2.540 1.00 95.38 83 GLU A O 1
ATOM 663 N N . GLY A 1 84 ? 4.943 5.483 1.957 1.00 95.31 84 GLY A N 1
ATOM 664 C CA . GLY A 1 84 ? 3.610 5.931 2.372 1.00 95.31 84 GLY A CA 1
ATOM 665 C C . GLY A 1 84 ? 2.489 5.134 1.695 1.00 95.31 84 GLY A C 1
ATOM 666 O O . GLY A 1 84 ? 1.577 4.638 2.368 1.00 95.31 84 GLY A O 1
ATOM 667 N N . LEU A 1 85 ? 2.598 4.933 0.379 1.00 97.50 85 LEU A N 1
ATOM 668 C CA . LEU A 1 85 ? 1.663 4.137 -0.413 1.00 97.50 85 LEU A CA 1
ATOM 669 C C . LEU A 1 85 ? 1.592 2.684 0.080 1.00 97.50 85 LEU A C 1
ATOM 671 O O . LEU A 1 85 ? 0.525 2.211 0.470 1.00 97.50 85 LEU A O 1
ATOM 675 N N . CYS A 1 86 ? 2.718 1.974 0.093 1.00 97.94 86 CYS A N 1
ATOM 676 C CA . CYS A 1 86 ? 2.755 0.542 0.380 1.00 97.94 86 CYS A CA 1
ATOM 677 C C . CYS A 1 86 ? 2.437 0.220 1.842 1.00 97.94 86 CYS A C 1
ATOM 679 O O . CYS A 1 86 ? 1.755 -0.769 2.112 1.00 97.94 86 CYS A O 1
ATOM 681 N N . ARG A 1 87 ? 2.881 1.041 2.801 1.00 96.19 87 ARG A N 1
ATOM 682 C CA . ARG A 1 87 ? 2.645 0.803 4.237 1.00 96.19 87 ARG A CA 1
ATOM 683 C C . ARG A 1 87 ? 1.183 0.991 4.614 1.00 96.19 87 ARG A C 1
ATOM 685 O O . ARG A 1 87 ? 0.657 0.204 5.400 1.00 96.19 87 ARG A O 1
ATOM 692 N N . THR A 1 88 ? 0.526 2.001 4.048 1.00 98.00 88 THR A N 1
ATOM 693 C CA . THR A 1 88 ? -0.915 2.194 4.256 1.00 98.00 88 THR A CA 1
ATOM 694 C C . THR A 1 88 ? -1.724 1.143 3.503 1.00 98.00 88 THR A C 1
ATOM 696 O O . THR A 1 88 ? -2.638 0.557 4.081 1.00 98.00 88 THR A O 1
ATOM 699 N N . LEU A 1 89 ? -1.330 0.794 2.274 1.00 98.44 89 LEU A N 1
ATOM 700 C CA . LEU A 1 89 ? -1.973 -0.278 1.515 1.00 98.44 89 LEU A CA 1
ATOM 701 C C . LEU A 1 89 ? -1.904 -1.626 2.240 1.00 98.44 89 LEU A C 1
ATOM 703 O O . LEU A 1 89 ? -2.893 -2.352 2.274 1.00 98.44 89 LEU A O 1
ATOM 707 N N . PHE A 1 90 ? -0.772 -1.949 2.868 1.00 95.06 90 PHE A N 1
ATOM 708 C CA . PHE A 1 90 ? -0.609 -3.192 3.624 1.00 95.06 90 PHE A CA 1
ATOM 709 C C . PHE A 1 90 ? -1.646 -3.334 4.750 1.00 95.06 90 PHE A C 1
ATOM 711 O O . PHE A 1 90 ? -2.086 -4.437 5.070 1.00 95.06 90 PHE A O 1
ATOM 718 N N . MET A 1 91 ? -2.067 -2.206 5.327 1.00 96.00 91 MET A N 1
ATOM 719 C CA . MET A 1 91 ? -3.136 -2.137 6.320 1.00 96.00 91 MET A CA 1
ATOM 720 C C . MET A 1 91 ? -4.532 -2.165 5.681 1.00 96.00 91 MET A C 1
ATOM 722 O O . MET A 1 91 ? -5.433 -2.808 6.218 1.00 96.00 91 MET A O 1
ATOM 726 N N . ALA A 1 92 ? -4.708 -1.508 4.532 1.00 98.38 92 ALA A N 1
ATOM 727 C CA . ALA A 1 92 ? -5.978 -1.440 3.811 1.00 98.38 92 ALA A CA 1
ATOM 728 C C . ALA A 1 92 ? -6.368 -2.762 3.133 1.00 98.38 92 ALA A C 1
ATOM 730 O O . ALA A 1 92 ? -7.546 -3.101 3.096 1.00 98.38 92 ALA A O 1
ATOM 731 N N . ALA A 1 93 ? -5.408 -3.541 2.632 1.00 98.38 93 ALA A N 1
ATOM 732 C CA . ALA A 1 93 ? -5.653 -4.766 1.871 1.00 98.38 93 ALA A CA 1
ATOM 733 C C . ALA A 1 93 ? -6.598 -5.779 2.558 1.00 98.38 93 ALA A C 1
ATOM 735 O O . ALA A 1 93 ? -7.551 -6.218 1.912 1.00 98.38 93 ALA A O 1
ATOM 736 N N . PRO A 1 94 ? -6.421 -6.157 3.843 1.00 97.75 94 PRO A N 1
ATOM 737 C CA . PRO A 1 94 ? -7.368 -7.053 4.510 1.00 97.75 94 PRO A CA 1
ATOM 738 C C . PRO A 1 94 ? -8.764 -6.440 4.690 1.00 97.75 94 PRO A C 1
ATOM 740 O O . PRO A 1 94 ? -9.742 -7.183 4.692 1.00 97.75 94 PRO A O 1
ATOM 743 N N . LEU A 1 95 ? -8.875 -5.112 4.814 1.00 98.31 95 LEU A N 1
ATOM 744 C CA . LEU A 1 95 ? -10.171 -4.433 4.870 1.00 98.31 95 LEU A CA 1
ATOM 745 C C . LEU A 1 95 ? -10.850 -4.449 3.500 1.00 98.31 95 LEU A C 1
ATOM 747 O O . LEU A 1 95 ? -12.004 -4.845 3.424 1.00 98.31 95 LEU A O 1
ATOM 751 N N . LEU A 1 96 ? -10.116 -4.137 2.429 1.00 98.62 96 LEU A N 1
ATOM 752 C CA . LEU A 1 96 ? -10.600 -4.190 1.043 1.00 98.62 96 LEU A CA 1
ATOM 753 C C . LEU A 1 96 ? -11.021 -5.599 0.616 1.00 98.62 96 LEU A C 1
ATOM 755 O O . LEU A 1 96 ? -11.938 -5.758 -0.182 1.00 98.62 96 LEU A O 1
ATOM 759 N N . LYS A 1 97 ? -10.379 -6.639 1.161 1.00 98.06 97 LYS A N 1
ATOM 760 C CA . LYS A 1 97 ? -10.811 -8.027 0.956 1.00 98.06 97 LYS A CA 1
ATOM 761 C C . LYS A 1 97 ? -12.220 -8.281 1.500 1.00 98.06 97 LYS A C 1
ATOM 763 O O . LYS A 1 97 ? -12.955 -9.094 0.948 1.00 98.06 97 LYS A O 1
ATOM 768 N N . GLU A 1 98 ? -12.568 -7.657 2.622 1.00 97.19 98 GLU A N 1
ATOM 769 C CA . GLU A 1 98 ? -13.884 -7.808 3.253 1.00 97.19 98 GLU A CA 1
ATOM 770 C C . GLU A 1 98 ? -14.918 -6.823 2.711 1.00 97.19 98 GLU A C 1
ATOM 772 O O . GLU A 1 98 ? -16.095 -7.166 2.640 1.00 97.19 98 GLU A O 1
ATOM 777 N N . ASP A 1 99 ? -14.474 -5.620 2.361 1.00 98.19 99 ASP A N 1
ATOM 778 C CA . ASP A 1 99 ? -15.284 -4.521 1.857 1.00 98.19 99 ASP A CA 1
ATOM 779 C C . ASP A 1 99 ? -14.593 -3.869 0.642 1.00 98.19 99 ASP A C 1
ATOM 781 O O . ASP A 1 99 ? -13.845 -2.897 0.790 1.00 98.19 99 ASP A O 1
ATOM 785 N N . PRO A 1 100 ? -14.801 -4.422 -0.569 1.00 98.19 100 PRO A N 1
ATOM 786 C CA . PRO A 1 100 ? -14.227 -3.891 -1.808 1.00 98.19 100 PRO A CA 1
ATOM 787 C C . PRO A 1 100 ? -14.614 -2.442 -2.118 1.00 98.19 100 PRO A C 1
ATOM 789 O O . PRO A 1 100 ? -13.866 -1.743 -2.802 1.00 98.19 100 PRO A O 1
ATOM 792 N N . GLU A 1 101 ? -15.759 -2.001 -1.595 1.00 98.12 101 GLU A N 1
ATOM 793 C CA . GLU A 1 101 ? -16.355 -0.684 -1.828 1.00 98.12 101 GLU A CA 1
ATOM 794 C C . GLU A 1 101 ? -16.029 0.299 -0.691 1.00 98.12 101 GLU A C 1
ATOM 796 O O . GLU A 1 101 ? -16.699 1.320 -0.544 1.00 98.12 101 GLU A O 1
ATOM 801 N N . LEU A 1 102 ? -15.012 0.002 0.131 1.00 98.44 102 LEU A N 1
ATOM 802 C CA . LEU A 1 102 ? -14.602 0.850 1.247 1.00 98.44 102 LEU A CA 1
ATOM 803 C C . LEU A 1 102 ? -14.334 2.289 0.778 1.00 98.44 102 LEU A C 1
ATOM 805 O O . LEU A 1 102 ? -13.461 2.546 -0.059 1.00 98.44 102 LEU A O 1
ATOM 809 N N . VAL A 1 103 ? -15.048 3.232 1.392 1.00 98.38 103 VAL A N 1
ATOM 810 C CA . VAL A 1 103 ? -14.877 4.673 1.195 1.00 98.38 103 VAL A CA 1
ATOM 811 C C . VAL A 1 103 ? -14.372 5.302 2.486 1.00 98.38 103 VAL A C 1
ATOM 813 O O . VAL A 1 103 ? -14.980 5.129 3.541 1.00 98.38 103 VAL A O 1
ATOM 816 N N . ILE A 1 104 ? -13.291 6.076 2.397 1.00 97.19 104 ILE A N 1
ATOM 817 C CA . ILE A 1 104 ? -12.751 6.868 3.509 1.00 97.19 104 ILE A CA 1
ATOM 818 C C . ILE A 1 104 ? -12.640 8.315 3.042 1.00 97.19 104 ILE A C 1
ATOM 820 O O . ILE A 1 104 ? -12.104 8.580 1.971 1.00 97.19 104 ILE A O 1
ATOM 824 N N . ASN A 1 105 ? -13.181 9.254 3.823 1.00 92.50 105 ASN A N 1
ATOM 825 C CA . ASN A 1 105 ? -13.190 10.690 3.508 1.00 92.50 105 ASN A CA 1
ATOM 826 C C . ASN A 1 105 ? -13.711 11.029 2.093 1.00 92.50 105 ASN A C 1
ATOM 828 O O . ASN A 1 105 ? -13.282 11.996 1.477 1.00 92.50 105 ASN A O 1
ATOM 832 N N . GLY A 1 106 ? -14.655 10.236 1.572 1.00 95.31 106 GLY A N 1
ATOM 833 C CA . GLY A 1 106 ? -15.219 10.421 0.229 1.00 95.31 106 GLY A CA 1
ATOM 834 C C . GLY A 1 106 ? -14.389 9.820 -0.912 1.00 95.31 106 GLY A C 1
ATOM 835 O O . GLY A 1 106 ? -14.827 9.879 -2.058 1.00 95.31 106 GLY A O 1
ATOM 836 N N . ILE A 1 107 ? -13.247 9.196 -0.615 1.00 98.00 107 ILE A N 1
ATOM 837 C CA . ILE A 1 107 ? -12.379 8.529 -1.587 1.00 98.00 107 ILE A CA 1
ATOM 838 C C . ILE A 1 107 ? -12.642 7.021 -1.573 1.00 98.00 107 ILE A C 1
ATOM 840 O O . ILE A 1 107 ? -12.588 6.381 -0.520 1.00 98.00 107 ILE A O 1
ATOM 844 N N . GLN A 1 108 ? -12.889 6.437 -2.748 1.00 98.44 108 GLN A N 1
ATOM 845 C CA . GLN A 1 108 ? -12.912 4.983 -2.919 1.00 98.44 108 GLN A CA 1
ATOM 846 C C . GLN A 1 108 ? -11.495 4.432 -2.729 1.00 98.44 108 GLN A C 1
ATOM 848 O O . GLN A 1 108 ? -10.613 4.634 -3.567 1.00 98.44 108 GLN A O 1
ATOM 853 N N . VAL A 1 109 ? -11.264 3.725 -1.623 1.00 98.62 109 VAL A N 1
ATOM 854 C CA . VAL A 1 109 ? -9.917 3.336 -1.177 1.00 98.62 109 VAL A CA 1
ATOM 855 C C . VAL A 1 109 ? -9.229 2.430 -2.202 1.00 98.62 109 VAL A C 1
ATOM 857 O O . VAL A 1 109 ? -8.063 2.637 -2.535 1.00 98.62 109 VAL A O 1
ATOM 860 N N . GLY A 1 110 ? -9.953 1.453 -2.755 1.00 98.56 110 GLY A N 1
ATOM 861 C CA . GLY A 1 110 ? -9.418 0.573 -3.796 1.00 98.56 110 GLY A CA 1
ATOM 862 C C . GLY A 1 110 ? -9.053 1.319 -5.086 1.00 98.56 110 GLY A C 1
ATOM 863 O O . GLY A 1 110 ? -8.040 1.005 -5.708 1.00 98.56 110 GLY A O 1
ATOM 864 N N . GLU A 1 111 ? -9.847 2.321 -5.478 1.00 98.69 111 GLU A N 1
ATOM 865 C CA . GLU A 1 111 ? -9.579 3.154 -6.657 1.00 98.69 111 GLU A CA 1
ATOM 866 C C . GLU A 1 111 ? -8.325 4.005 -6.469 1.00 98.69 111 GLU A C 1
ATOM 868 O O . GLU A 1 111 ? -7.448 3.976 -7.331 1.00 98.69 111 GLU A O 1
ATOM 873 N N . TYR A 1 112 ? -8.194 4.663 -5.315 1.00 98.75 112 TYR A N 1
ATOM 874 C CA . TYR A 1 112 ? -7.005 5.431 -4.949 1.00 98.75 112 TYR A CA 1
ATOM 875 C C . TYR A 1 112 ? -5.726 4.601 -5.063 1.00 98.75 112 TYR A C 1
ATOM 877 O O . TYR A 1 112 ? -4.788 4.991 -5.757 1.00 98.75 112 TYR A O 1
ATOM 885 N N . TYR A 1 113 ? -5.692 3.413 -4.455 1.00 98.75 113 TYR A N 1
ATOM 886 C CA . TYR A 1 113 ? -4.490 2.582 -4.508 1.00 98.75 113 TYR A CA 1
ATOM 887 C C . TYR A 1 113 ? -4.172 2.093 -5.922 1.00 98.75 113 TYR A C 1
ATOM 889 O O . TYR A 1 113 ? -3.004 2.096 -6.308 1.00 98.75 113 TYR A O 1
ATOM 897 N N . ARG A 1 114 ? -5.179 1.721 -6.724 1.00 98.69 114 ARG A N 1
ATOM 898 C CA . ARG A 1 114 ? -4.950 1.353 -8.130 1.00 98.69 114 ARG A CA 1
ATOM 899 C C . ARG A 1 114 ? -4.432 2.530 -8.956 1.00 98.69 114 ARG A C 1
ATOM 901 O O . ARG A 1 114 ? -3.550 2.337 -9.791 1.00 98.69 114 ARG A O 1
ATOM 908 N N . HIS A 1 115 ? -4.963 3.730 -8.732 1.00 98.56 115 HIS A N 1
ATOM 909 C CA . HIS A 1 115 ? -4.508 4.953 -9.394 1.00 98.56 115 HIS A CA 1
ATOM 910 C C . HIS A 1 115 ? -3.043 5.246 -9.063 1.00 98.56 115 HIS A C 1
ATOM 912 O O . HIS A 1 115 ? -2.213 5.352 -9.963 1.00 98.56 115 HIS A O 1
ATOM 918 N N . GLN A 1 116 ? -2.692 5.234 -7.778 1.00 98.25 116 GLN A N 1
ATOM 919 C CA . GLN A 1 116 ? -1.320 5.446 -7.317 1.00 98.25 116 GLN A CA 1
ATOM 920 C C . GLN A 1 116 ? -0.339 4.387 -7.853 1.00 98.25 116 GLN A C 1
ATOM 922 O O . GLN A 1 116 ? 0.795 4.722 -8.186 1.00 98.25 116 GLN A O 1
ATOM 927 N N . MET A 1 117 ? -0.762 3.123 -8.011 1.00 98.50 117 MET A N 1
ATOM 928 C CA . MET A 1 117 ? 0.061 2.088 -8.660 1.00 98.50 117 MET A CA 1
ATOM 929 C C . MET A 1 117 ? 0.363 2.415 -10.128 1.00 98.50 117 MET A C 1
ATOM 931 O O . MET A 1 117 ? 1.484 2.185 -10.576 1.00 98.50 117 MET A O 1
ATOM 935 N N . LYS A 1 118 ? -0.594 2.985 -10.874 1.00 98.44 118 LYS A N 1
ATOM 936 C CA . LYS A 1 118 ? -0.348 3.446 -12.252 1.00 98.44 118 LYS A CA 1
ATOM 937 C C . LYS A 1 118 ? 0.641 4.607 -12.289 1.00 98.44 118 LYS A C 1
ATOM 939 O O . LYS A 1 118 ? 1.503 4.633 -13.161 1.00 98.44 118 LYS A O 1
ATOM 944 N N . MET A 1 119 ? 0.582 5.516 -11.315 1.00 97.62 119 MET A N 1
ATOM 945 C CA . MET A 1 119 ? 1.529 6.633 -11.224 1.00 97.62 119 MET A CA 1
ATOM 946 C C . MET A 1 119 ? 2.984 6.182 -11.004 1.00 97.62 119 MET A C 1
ATOM 948 O O . MET A 1 119 ? 3.904 6.934 -11.318 1.00 97.62 119 MET A O 1
ATOM 952 N N . LEU A 1 120 ? 3.224 4.957 -10.516 1.00 98.00 120 LEU A N 1
ATOM 953 C CA . LEU A 1 120 ? 4.578 4.389 -10.435 1.00 98.00 120 LEU A CA 1
ATOM 954 C C . LEU A 1 120 ? 5.224 4.207 -11.819 1.00 98.00 120 LEU A C 1
ATOM 956 O O . LEU A 1 120 ? 6.451 4.167 -11.916 1.00 98.00 120 LEU A O 1
ATOM 960 N N . LEU A 1 121 ? 4.404 4.081 -12.867 1.00 98.06 121 LEU A N 1
ATOM 961 C CA . LEU A 1 121 ? 4.812 3.802 -14.245 1.00 98.06 121 LEU A CA 1
ATOM 962 C C . LEU A 1 121 ? 4.955 5.063 -15.108 1.00 98.06 121 LEU A C 1
ATOM 964 O O . LEU A 1 121 ? 5.534 4.987 -16.188 1.00 98.06 121 LEU A O 1
ATOM 968 N N . ASP A 1 122 ? 4.427 6.202 -14.657 1.00 96.38 122 ASP A N 1
ATOM 969 C CA . ASP A 1 122 ? 4.414 7.449 -15.423 1.00 96.38 122 ASP A CA 1
ATOM 970 C C . ASP A 1 122 ? 5.778 8.156 -15.344 1.00 96.38 122 ASP A C 1
ATOM 972 O O . ASP A 1 122 ? 6.096 8.679 -14.279 1.00 96.38 122 ASP A O 1
ATOM 976 N N . PRO A 1 123 ? 6.582 8.221 -16.427 1.00 95.25 123 PRO A N 1
ATOM 977 C CA . PRO A 1 123 ? 7.923 8.813 -16.411 1.00 95.25 123 PRO A CA 1
ATOM 978 C C . PRO A 1 123 ? 7.961 10.306 -16.072 1.00 95.25 123 PRO A C 1
ATOM 980 O O . PRO A 1 123 ? 9.017 10.797 -15.655 1.00 95.25 123 PRO A O 1
ATOM 983 N N . ASP A 1 124 ? 6.842 11.008 -16.240 1.00 93.19 124 ASP A N 1
ATOM 984 C CA . ASP A 1 124 ? 6.718 12.439 -15.968 1.00 93.19 124 ASP A CA 1
ATOM 985 C C . ASP A 1 124 ? 6.132 12.713 -14.567 1.00 93.19 124 ASP A C 1
ATOM 987 O O . ASP A 1 124 ? 6.136 13.854 -14.092 1.00 93.19 124 ASP A O 1
ATOM 991 N N . GLY A 1 125 ? 5.671 11.665 -13.874 1.00 89.25 125 GLY A N 1
ATOM 992 C CA . GLY A 1 125 ? 4.986 11.746 -12.591 1.00 89.25 125 GLY A CA 1
ATOM 993 C C . GLY A 1 125 ? 5.918 11.792 -11.367 1.00 89.25 125 GLY A C 1
ATOM 994 O O . GLY A 1 125 ? 7.017 11.230 -11.362 1.00 89.25 125 GLY A O 1
ATOM 995 N N . PRO A 1 126 ? 5.472 12.390 -10.244 1.00 87.69 126 PRO A N 1
ATOM 996 C CA . PRO A 1 126 ? 6.254 12.468 -9.003 1.00 87.69 126 PRO A CA 1
ATOM 997 C C . PRO A 1 126 ? 6.408 11.116 -8.281 1.00 87.69 126 PRO A C 1
ATOM 999 O O . PRO A 1 126 ? 7.179 11.009 -7.324 1.00 87.69 126 PRO A O 1
ATOM 1002 N N . MET A 1 127 ? 5.654 10.104 -8.715 1.00 93.56 127 MET A N 1
ATOM 1003 C CA . MET A 1 127 ? 5.678 8.733 -8.203 1.00 93.56 127 MET A CA 1
ATOM 1004 C C . MET A 1 127 ? 6.540 7.793 -9.054 1.00 93.56 127 MET A C 1
ATOM 1006 O O . MET A 1 127 ? 6.696 6.634 -8.678 1.00 93.56 127 MET A O 1
ATOM 1010 N N . PHE A 1 128 ? 7.110 8.274 -10.165 1.00 96.25 128 PHE A N 1
ATOM 1011 C CA . PHE A 1 128 ? 7.786 7.428 -11.140 1.00 96.25 128 PHE A CA 1
ATOM 1012 C C . PHE A 1 128 ? 8.938 6.618 -10.552 1.00 96.25 128 PHE A C 1
ATOM 1014 O O . PHE A 1 128 ? 9.924 7.178 -10.055 1.00 96.25 128 PHE A O 1
ATOM 1021 N N . ILE A 1 129 ? 8.885 5.298 -10.711 1.00 95.81 129 ILE A N 1
ATOM 1022 C CA . ILE A 1 129 ? 9.980 4.413 -10.329 1.00 95.81 129 ILE A CA 1
ATOM 1023 C C . ILE A 1 129 ? 10.675 3.910 -11.585 1.00 95.81 129 ILE A C 1
ATOM 1025 O O . ILE A 1 129 ? 10.107 3.210 -12.418 1.00 95.81 129 ILE A O 1
ATOM 1029 N N . LYS A 1 130 ? 11.967 4.222 -11.691 1.00 94.19 130 LYS A N 1
ATOM 1030 C CA . LYS A 1 130 ? 12.813 3.664 -12.745 1.00 94.19 130 LYS A CA 1
ATOM 1031 C C . LYS A 1 130 ? 13.007 2.170 -12.518 1.00 94.19 130 LYS A C 1
ATOM 1033 O O . LYS A 1 130 ? 13.275 1.751 -11.398 1.00 94.19 130 LYS A O 1
ATOM 1038 N N . HIS A 1 131 ? 12.987 1.392 -13.596 1.00 94.12 131 HIS A N 1
ATOM 1039 C CA . HIS A 1 131 ? 13.425 -0.000 -13.549 1.00 94.12 131 HIS A CA 1
ATOM 1040 C C . HIS A 1 131 ? 14.834 -0.105 -12.958 1.00 94.12 131 HIS A C 1
ATOM 1042 O O . HIS A 1 131 ? 15.701 0.746 -13.203 1.00 94.12 131 HIS A O 1
ATOM 1048 N N . MET A 1 132 ? 15.076 -1.184 -12.219 1.00 89.00 132 MET A N 1
ATOM 1049 C CA . MET A 1 132 ? 16.400 -1.492 -11.703 1.00 89.00 132 MET A CA 1
ATOM 1050 C C . MET A 1 132 ? 17.338 -1.796 -12.880 1.00 89.00 132 MET A C 1
ATOM 1052 O O . MET A 1 132 ? 17.226 -2.831 -13.530 1.00 89.00 132 MET A O 1
ATOM 1056 N N . SER A 1 133 ? 18.251 -0.872 -13.190 1.00 77.19 133 SER A N 1
ATOM 1057 C CA . SER A 1 133 ? 19.130 -0.963 -14.368 1.00 77.19 133 SER A CA 1
ATOM 1058 C C . SER A 1 133 ? 20.515 -1.540 -14.070 1.00 77.19 133 SER A C 1
ATOM 1060 O O . SER A 1 133 ? 21.190 -2.017 -14.980 1.00 77.19 133 SER A O 1
ATOM 1062 N N . GLN A 1 134 ? 20.946 -1.527 -12.806 1.00 70.12 134 GLN A N 1
ATOM 1063 C CA . GLN A 1 134 ? 22.144 -2.225 -12.338 1.00 70.12 134 GLN A CA 1
ATOM 1064 C C . GLN A 1 134 ? 21.874 -2.848 -10.967 1.00 70.12 134 GLN A C 1
ATOM 1066 O O . GLN A 1 134 ? 21.241 -2.183 -10.143 1.00 70.12 134 GLN A O 1
ATOM 1071 N N . PRO A 1 135 ? 22.370 -4.068 -10.681 1.00 63.75 135 PRO A N 1
ATOM 1072 C CA . PRO A 1 135 ? 22.336 -4.649 -9.341 1.00 63.75 135 PRO A CA 1
ATOM 1073 C C . PRO A 1 135 ? 23.120 -3.767 -8.350 1.00 63.75 135 PRO A C 1
ATOM 1075 O O . PRO A 1 135 ? 24.328 -3.904 -8.175 1.00 63.75 135 PRO A O 1
ATOM 1078 N N . GLY A 1 136 ? 22.441 -2.793 -7.750 1.00 62.94 136 GLY A N 1
ATOM 1079 C CA . GLY A 1 136 ? 22.957 -1.943 -6.678 1.00 62.94 136 GLY A CA 1
ATOM 1080 C C . GLY A 1 136 ? 22.820 -2.612 -5.311 1.00 62.94 136 GLY A C 1
ATOM 1081 O O . GLY A 1 136 ? 22.347 -3.735 -5.202 1.00 62.94 136 GLY A O 1
ATOM 1082 N N . TRP A 1 137 ? 23.198 -1.922 -4.236 1.00 66.81 137 TRP A N 1
ATOM 1083 C CA . TRP A 1 137 ? 22.843 -2.375 -2.886 1.00 66.81 137 TRP A CA 1
ATOM 1084 C C . TRP A 1 137 ? 21.321 -2.528 -2.741 1.00 66.81 137 TRP A C 1
ATOM 1086 O O . TRP A 1 137 ? 20.564 -1.860 -3.448 1.00 66.81 137 TRP A O 1
ATOM 1096 N N . ILE A 1 138 ? 20.878 -3.402 -1.829 1.00 73.88 138 ILE A N 1
ATOM 1097 C CA . ILE A 1 138 ? 19.447 -3.651 -1.600 1.00 73.88 138 ILE A CA 1
ATOM 1098 C C . ILE A 1 138 ? 18.716 -2.320 -1.401 1.00 73.88 138 ILE A C 1
ATOM 1100 O O . ILE A 1 138 ? 19.155 -1.485 -0.606 1.00 73.88 138 ILE A O 1
ATOM 1104 N N . SER A 1 139 ? 17.610 -2.128 -2.116 1.00 86.19 139 SER A N 1
ATOM 1105 C CA . SER A 1 139 ? 16.866 -0.874 -2.089 1.00 86.19 139 SER A CA 1
ATOM 1106 C C . SER A 1 139 ? 15.645 -0.971 -1.176 1.00 86.19 139 SER A C 1
ATOM 1108 O O . SER A 1 139 ? 15.013 -2.021 -1.064 1.00 86.19 139 SER A O 1
ATOM 1110 N N . GLN A 1 140 ? 15.271 0.156 -0.569 1.00 90.94 140 GLN A N 1
ATOM 1111 C CA . GLN A 1 140 ? 13.981 0.290 0.111 1.00 90.94 140 GLN A CA 1
ATOM 1112 C C . GLN A 1 140 ? 12.814 0.020 -0.855 1.00 90.94 140 GLN A C 1
ATOM 1114 O O . GLN A 1 140 ? 11.808 -0.547 -0.455 1.00 90.94 140 GLN A O 1
ATOM 1119 N N . ILE A 1 141 ? 12.975 0.343 -2.144 1.00 94.25 141 ILE A N 1
ATOM 1120 C CA . ILE A 1 141 ? 11.958 0.096 -3.175 1.00 94.25 141 ILE A CA 1
ATOM 1121 C C . ILE A 1 141 ? 11.593 -1.392 -3.245 1.00 94.25 141 ILE A C 1
ATOM 1123 O O . ILE A 1 141 ? 10.413 -1.717 -3.306 1.00 94.25 141 ILE A O 1
ATOM 1127 N N . LEU A 1 142 ? 12.571 -2.304 -3.148 1.00 94.44 142 LEU 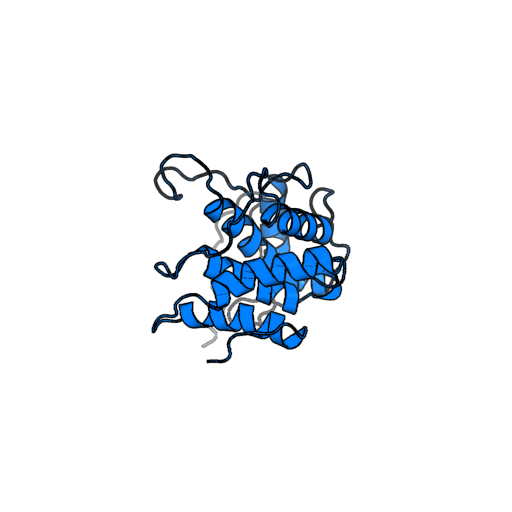A N 1
ATOM 1128 C CA . LEU A 1 142 ? 12.292 -3.744 -3.104 1.00 94.44 142 LEU A CA 1
ATOM 1129 C C . LEU A 1 142 ? 11.431 -4.125 -1.888 1.00 94.44 142 LEU A C 1
ATOM 1131 O O . LEU A 1 142 ? 10.525 -4.947 -2.013 1.00 94.44 142 LEU A O 1
ATOM 1135 N N . VAL A 1 143 ? 11.700 -3.534 -0.720 1.00 94.38 143 VAL A N 1
ATOM 1136 C CA . VAL A 1 143 ? 10.921 -3.781 0.505 1.00 94.38 143 VAL A CA 1
ATOM 1137 C C . VAL A 1 143 ? 9.463 -3.386 0.294 1.00 94.38 143 VAL A C 1
ATOM 1139 O O . VAL A 1 143 ? 8.557 -4.171 0.583 1.00 94.38 143 VAL A O 1
ATOM 1142 N N . GLU A 1 144 ? 9.240 -2.193 -0.254 1.00 97.00 144 GLU A N 1
ATOM 1143 C CA . GLU A 1 144 ? 7.894 -1.684 -0.503 1.00 97.00 144 GLU A CA 1
ATOM 1144 C C . GLU A 1 144 ? 7.184 -2.452 -1.628 1.00 97.00 144 GLU A C 1
ATOM 1146 O O . GLU A 1 144 ? 5.989 -2.721 -1.521 1.00 97.00 144 GLU A O 1
ATOM 1151 N N . PHE A 1 145 ? 7.900 -2.910 -2.658 1.00 97.38 145 PHE A N 1
ATOM 1152 C CA . PHE A 1 145 ? 7.345 -3.805 -3.679 1.00 97.38 145 PHE A CA 1
ATOM 1153 C C . PHE A 1 145 ? 6.972 -5.181 -3.131 1.00 97.38 145 PHE A C 1
ATOM 1155 O O . PHE A 1 145 ? 5.959 -5.741 -3.547 1.00 97.38 145 PHE A O 1
ATOM 1162 N N . GLY A 1 146 ? 7.710 -5.709 -2.155 1.00 96.75 146 GLY A N 1
ATOM 1163 C CA . GLY A 1 146 ? 7.290 -6.914 -1.445 1.00 96.75 146 GLY A CA 1
ATOM 1164 C C . GLY A 1 146 ? 5.979 -6.705 -0.676 1.00 96.75 146 GLY A C 1
ATOM 1165 O O . GLY A 1 146 ? 5.086 -7.549 -0.747 1.00 96.75 146 GLY A O 1
ATOM 1166 N N . ALA A 1 147 ? 5.817 -5.566 0.006 1.00 96.50 147 ALA A N 1
ATOM 1167 C CA . ALA A 1 147 ? 4.557 -5.214 0.670 1.00 96.50 147 ALA A CA 1
ATOM 1168 C C . ALA A 1 147 ? 3.401 -5.024 -0.331 1.00 96.50 147 ALA A C 1
ATOM 1170 O O . ALA A 1 147 ? 2.280 -5.474 -0.074 1.00 96.50 147 ALA A O 1
ATOM 1171 N N . LEU A 1 148 ? 3.678 -4.419 -1.490 1.00 98.25 148 LEU A N 1
ATOM 1172 C CA . LEU A 1 148 ? 2.725 -4.252 -2.588 1.00 98.25 148 LEU A CA 1
ATOM 1173 C C . LEU A 1 148 ? 2.263 -5.607 -3.146 1.00 98.25 148 LEU A C 1
ATOM 1175 O O . LEU A 1 148 ? 1.062 -5.848 -3.249 1.00 98.25 148 LEU A O 1
ATOM 1179 N N . ALA A 1 149 ? 3.199 -6.523 -3.416 1.00 98.31 149 ALA A N 1
ATOM 1180 C CA . ALA A 1 149 ? 2.909 -7.877 -3.890 1.00 98.31 149 ALA A CA 1
ATOM 1181 C C . ALA A 1 149 ? 2.047 -8.670 -2.892 1.00 98.31 149 ALA A C 1
ATOM 1183 O O . ALA A 1 149 ? 1.057 -9.298 -3.279 1.00 98.31 149 ALA A O 1
ATOM 1184 N N . ILE A 1 150 ? 2.354 -8.589 -1.591 1.00 98.31 150 ILE A N 1
ATOM 1185 C CA . ILE A 1 150 ? 1.520 -9.212 -0.551 1.00 98.31 150 ILE A CA 1
ATOM 1186 C C . ILE A 1 150 ? 0.115 -8.602 -0.552 1.00 98.31 150 ILE A C 1
ATOM 1188 O O . ILE A 1 150 ? -0.870 -9.335 -0.516 1.00 98.31 150 ILE A O 1
ATOM 1192 N N . SER A 1 151 ? 0.003 -7.277 -0.625 1.00 98.50 151 SER A N 1
ATOM 1193 C CA . SER A 1 151 ? -1.292 -6.588 -0.599 1.00 98.50 151 SER A CA 1
ATOM 1194 C C . SER A 1 151 ? -2.174 -6.997 -1.781 1.00 98.50 151 SER A C 1
ATOM 1196 O O . SER A 1 151 ? -3.334 -7.364 -1.587 1.00 98.50 151 SER A O 1
ATOM 1198 N N . MET A 1 152 ? -1.605 -7.043 -2.990 1.00 98.56 152 MET A N 1
ATOM 1199 C CA . MET A 1 152 ? -2.296 -7.544 -4.182 1.00 98.56 152 MET A CA 1
ATOM 1200 C C . MET A 1 152 ? -2.654 -9.034 -4.076 1.00 98.56 152 MET A C 1
ATOM 1202 O O . MET A 1 152 ? -3.669 -9.453 -4.623 1.00 98.56 152 MET A O 1
ATOM 1206 N N . SER A 1 153 ? -1.870 -9.843 -3.356 1.00 98.25 153 SER A N 1
ATOM 1207 C CA . SER A 1 153 ? -2.211 -11.251 -3.079 1.00 98.25 153 SER A CA 1
ATOM 1208 C C . SER A 1 153 ? -3.385 -11.393 -2.107 1.00 98.25 153 SER A C 1
ATOM 1210 O O . SER A 1 153 ? -4.155 -12.348 -2.188 1.00 98.25 153 SER A O 1
ATOM 1212 N N . VAL A 1 154 ? -3.519 -10.465 -1.154 1.00 98.31 154 VAL A N 1
ATOM 1213 C CA . VAL A 1 154 ? -4.569 -10.504 -0.126 1.00 98.31 154 VAL A CA 1
ATOM 1214 C C . VAL A 1 154 ? -5.943 -10.189 -0.717 1.00 98.31 154 VAL A C 1
ATOM 1216 O O . VAL A 1 154 ? -6.898 -10.897 -0.377 1.00 98.31 154 VAL A O 1
ATOM 1219 N N . ALA A 1 155 ? -6.030 -9.173 -1.583 1.00 98.31 155 ALA A N 1
ATOM 1220 C CA . ALA A 1 155 ? -7.268 -8.693 -2.208 1.00 98.31 155 ALA A CA 1
ATOM 1221 C C . ALA A 1 155 ? -7.115 -8.499 -3.738 1.00 98.31 155 ALA A C 1
ATOM 1223 O O . ALA A 1 155 ? -7.213 -7.368 -4.229 1.00 98.31 155 ALA A O 1
ATOM 1224 N N . PRO A 1 156 ? -6.839 -9.569 -4.510 1.00 98.19 156 PRO A N 1
ATOM 1225 C CA . PRO A 1 156 ? -6.536 -9.466 -5.939 1.00 98.19 156 PRO A CA 1
ATOM 1226 C C . PRO A 1 156 ? -7.701 -8.912 -6.760 1.00 98.19 156 PRO A C 1
ATOM 1228 O O . PRO A 1 156 ? -7.469 -8.146 -7.692 1.00 98.19 156 PRO A O 1
ATOM 1231 N N . GLU A 1 157 ? -8.943 -9.216 -6.390 1.00 98.38 157 GLU A N 1
ATOM 1232 C CA . GLU A 1 157 ? -10.146 -8.748 -7.084 1.00 98.38 157 GLU A CA 1
ATOM 1233 C C . GLU A 1 157 ? -10.278 -7.219 -7.052 1.00 98.38 157 GLU A C 1
ATOM 1235 O O . GLU A 1 157 ? -10.864 -6.627 -7.955 1.00 98.38 157 GLU A O 1
ATOM 1240 N N . VAL A 1 158 ? -9.701 -6.575 -6.032 1.00 98.56 158 VAL A N 1
ATOM 1241 C CA . VAL A 1 158 ? -9.719 -5.118 -5.857 1.00 98.56 158 VAL A CA 1
ATOM 1242 C C . VAL A 1 158 ? -8.426 -4.484 -6.354 1.00 98.56 158 VAL A C 1
ATOM 1244 O O . VAL A 1 158 ? -8.460 -3.404 -6.937 1.00 98.56 158 VAL A O 1
ATOM 1247 N N . LEU A 1 159 ? -7.279 -5.118 -6.111 1.00 98.62 159 LEU A N 1
ATOM 1248 C CA . LEU A 1 159 ? -5.967 -4.484 -6.265 1.00 98.62 159 LEU A CA 1
ATOM 1249 C C . LEU A 1 159 ? -5.186 -4.932 -7.502 1.00 98.62 159 LEU A C 1
ATOM 1251 O O . LEU A 1 159 ? -4.179 -4.310 -7.811 1.00 98.62 159 LEU A O 1
ATOM 1255 N N . TRP A 1 160 ? -5.612 -5.986 -8.200 1.00 98.56 160 TRP A N 1
ATOM 1256 C CA . TRP A 1 160 ? -4.880 -6.527 -9.348 1.00 98.56 160 TRP A CA 1
ATOM 1257 C C . TRP A 1 160 ? -5.771 -6.787 -10.560 1.00 98.56 160 TRP A C 1
ATOM 1259 O O . TRP A 1 160 ? -5.498 -6.287 -11.650 1.00 98.56 160 TRP A O 1
ATOM 1269 N N . GLU A 1 161 ? -6.853 -7.546 -10.391 1.00 98.44 161 GLU A N 1
ATOM 1270 C CA . GLU A 1 161 ? -7.696 -7.964 -11.511 1.00 98.44 161 GLU A CA 1
ATOM 1271 C C . GLU A 1 161 ? -8.296 -6.822 -12.337 1.00 98.44 161 GLU A C 1
ATOM 1273 O O . GLU A 1 161 ? -8.326 -6.977 -13.561 1.00 98.44 161 GLU A O 1
ATOM 1278 N N . PRO A 1 162 ? -8.687 -5.673 -11.746 1.00 98.62 162 PRO A N 1
ATOM 1279 C CA . PRO A 1 162 ? -9.237 -4.550 -12.501 1.00 98.62 162 PRO A CA 1
ATOM 1280 C C . PRO A 1 162 ? -8.255 -3.861 -13.460 1.00 98.62 162 PRO A C 1
ATOM 1282 O O . PRO A 1 162 ? -8.689 -3.042 -14.269 1.00 98.62 162 PRO A O 1
ATOM 1285 N N . PHE A 1 163 ? -6.948 -4.125 -13.364 1.00 98.75 163 PHE A N 1
ATOM 1286 C CA . PHE A 1 163 ? -5.987 -3.573 -14.316 1.00 98.75 163 PHE A CA 1
ATOM 1287 C C . PHE A 1 163 ? -6.130 -4.216 -15.700 1.00 98.75 163 PHE A C 1
ATOM 1289 O O . PHE A 1 163 ? -6.366 -5.420 -15.828 1.00 98.75 163 PHE A O 1
ATOM 1296 N N . ASP A 1 164 ? -5.930 -3.411 -16.743 1.00 98.50 164 ASP A N 1
ATOM 1297 C CA . ASP A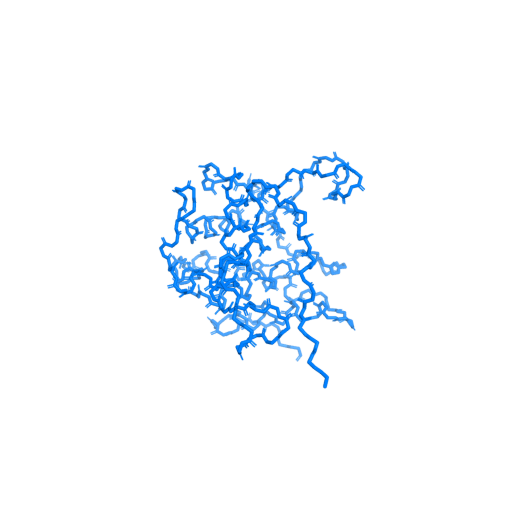 1 164 ? -5.714 -3.927 -18.093 1.00 98.50 164 ASP A CA 1
ATOM 1298 C C . ASP A 1 164 ? -4.358 -4.642 -18.203 1.00 98.50 164 ASP A C 1
ATOM 1300 O O . ASP A 1 164 ? -3.478 -4.509 -17.349 1.00 98.50 164 ASP A O 1
ATOM 1304 N N . GLN A 1 165 ? -4.202 -5.440 -19.261 1.00 98.50 165 GLN A N 1
ATOM 1305 C CA . GLN A 1 165 ? -3.000 -6.249 -19.446 1.00 98.50 165 GLN A CA 1
ATOM 1306 C C . GLN A 1 165 ? -1.738 -5.389 -19.611 1.00 98.50 165 GLN A C 1
ATOM 1308 O O . GLN A 1 165 ? -0.691 -5.764 -19.101 1.00 98.50 165 GLN A O 1
ATOM 1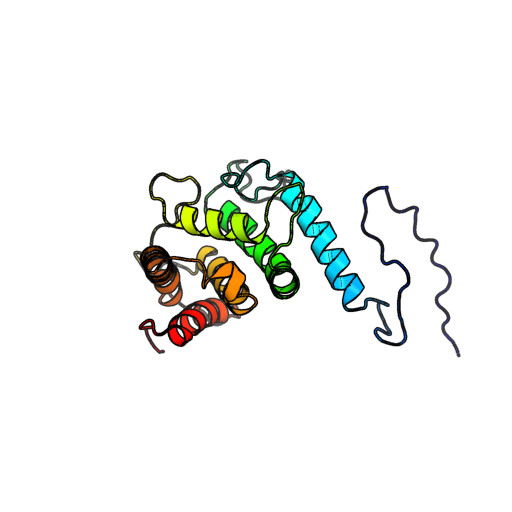313 N N . GLU A 1 166 ? -1.839 -4.219 -20.249 1.00 98.50 166 GLU A N 1
ATOM 1314 C CA . GLU A 1 166 ? -0.709 -3.297 -20.424 1.00 98.50 166 GLU A CA 1
ATOM 1315 C C . GLU A 1 166 ? -0.179 -2.800 -19.072 1.00 98.50 166 GLU A C 1
ATOM 1317 O O . GLU A 1 166 ? 1.023 -2.866 -18.810 1.00 98.50 166 GLU A O 1
ATOM 1322 N N . THR A 1 167 ? -1.075 -2.389 -18.172 1.00 98.62 167 THR A N 1
ATOM 1323 C CA . THR A 1 167 ? -0.716 -1.989 -16.807 1.00 98.62 167 THR A CA 1
ATOM 1324 C C . THR A 1 167 ? -0.137 -3.172 -16.029 1.00 98.62 167 THR A C 1
ATOM 1326 O O . THR A 1 167 ? 0.869 -3.011 -15.336 1.00 98.62 167 THR A O 1
ATOM 1329 N N . LYS A 1 168 ? -0.739 -4.367 -16.147 1.00 98.81 168 LYS A N 1
ATOM 1330 C CA . LYS A 1 168 ? -0.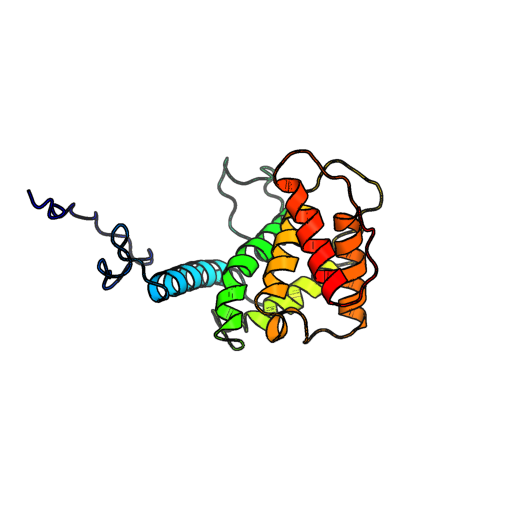247 -5.588 -15.485 1.00 98.81 168 LYS A CA 1
ATOM 1331 C C . LYS A 1 168 ? 1.179 -5.927 -15.932 1.00 98.81 168 LYS A C 1
ATOM 1333 O O . LYS A 1 168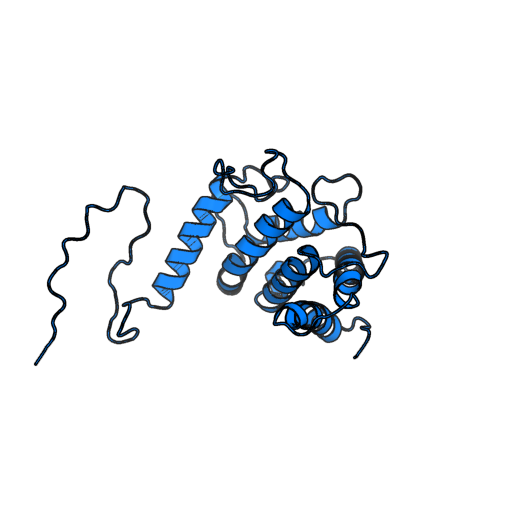 ? 2.040 -6.165 -15.087 1.00 98.81 168 LYS A O 1
ATOM 1338 N N . ASP A 1 169 ? 1.449 -5.871 -17.233 1.00 98.69 169 ASP A N 1
ATOM 1339 C CA . ASP A 1 169 ? 2.761 -6.169 -17.813 1.00 98.69 169 ASP A CA 1
ATOM 1340 C C . ASP A 1 169 ? 3.811 -5.123 -17.427 1.00 98.69 169 ASP A C 1
ATOM 1342 O O . ASP A 1 169 ? 4.947 -5.474 -17.101 1.00 98.69 169 ASP A O 1
ATOM 1346 N N . ALA A 1 170 ? 3.436 -3.843 -17.398 1.00 98.62 170 ALA A N 1
ATOM 1347 C CA . ALA A 1 170 ? 4.323 -2.765 -16.978 1.00 98.62 170 ALA A CA 1
ATOM 1348 C C . ALA A 1 170 ? 4.682 -2.859 -15.482 1.00 98.62 170 ALA A C 1
ATOM 1350 O O . ALA A 1 170 ? 5.859 -2.752 -15.124 1.00 98.62 170 ALA A O 1
ATOM 1351 N N . LEU A 1 171 ? 3.702 -3.133 -14.610 1.00 98.62 171 LEU A N 1
ATOM 1352 C CA . LEU A 1 171 ? 3.942 -3.389 -13.184 1.00 98.62 171 LEU A CA 1
ATOM 1353 C C . LEU A 1 171 ? 4.821 -4.627 -12.975 1.00 98.62 171 LEU A C 1
ATOM 1355 O O . LEU A 1 171 ? 5.754 -4.576 -12.169 1.00 98.62 171 LEU A O 1
ATOM 1359 N N . ALA A 1 172 ? 4.576 -5.704 -13.726 1.00 98.44 172 ALA A N 1
ATOM 1360 C CA . ALA A 1 172 ? 5.398 -6.908 -13.685 1.00 98.44 172 ALA A CA 1
ATOM 1361 C C . ALA A 1 172 ? 6.846 -6.604 -14.079 1.00 98.44 172 ALA A C 1
ATOM 1363 O O . ALA A 1 172 ? 7.759 -6.870 -13.298 1.00 98.44 172 ALA A O 1
ATOM 1364 N N . ALA A 1 173 ? 7.072 -5.969 -15.230 1.00 97.44 173 ALA A N 1
ATOM 1365 C CA . ALA A 1 173 ? 8.410 -5.608 -15.693 1.00 97.44 173 ALA A CA 1
ATOM 1366 C C . ALA A 1 173 ? 9.151 -4.700 -14.693 1.00 97.44 173 ALA A C 1
ATOM 1368 O O . ALA A 1 173 ? 10.354 -4.869 -14.461 1.00 97.44 173 ALA A O 1
ATOM 1369 N N . LEU A 1 174 ? 8.445 -3.747 -14.078 1.00 97.62 174 LEU A N 1
ATOM 1370 C CA . LEU A 1 174 ? 9.002 -2.867 -13.056 1.00 97.62 174 LEU A CA 1
ATOM 1371 C C . LEU A 1 174 ? 9.381 -3.651 -11.797 1.00 97.62 174 LEU A C 1
ATOM 1373 O O . LEU A 1 174 ? 10.541 -3.633 -11.383 1.00 97.62 174 LEU A O 1
ATOM 1377 N N . MET A 1 175 ? 8.434 -4.357 -11.189 1.00 97.19 175 MET A N 1
ATOM 1378 C CA . MET A 1 175 ? 8.646 -5.013 -9.900 1.00 97.19 175 MET A CA 1
ATOM 1379 C C . MET A 1 175 ? 9.597 -6.210 -10.011 1.00 97.19 175 MET A C 1
ATOM 1381 O O . MET A 1 175 ? 10.479 -6.352 -9.163 1.00 97.19 175 MET A O 1
ATOM 1385 N N . ILE A 1 176 ? 9.507 -7.016 -11.076 1.00 95.88 176 ILE A N 1
ATOM 1386 C CA . ILE A 1 176 ? 10.435 -8.132 -11.335 1.00 95.88 176 ILE A CA 1
ATOM 1387 C C . ILE A 1 176 ? 11.869 -7.618 -11.515 1.00 95.88 176 ILE A C 1
ATOM 1389 O O . ILE A 1 176 ? 12.795 -8.268 -11.037 1.00 95.88 176 ILE A O 1
ATOM 1393 N N . SER A 1 177 ? 12.085 -6.425 -12.093 1.00 94.31 177 SER A N 1
ATOM 1394 C CA . SER A 1 177 ? 13.441 -5.854 -12.187 1.00 94.31 177 SER A CA 1
ATOM 1395 C C . SER A 1 177 ? 14.110 -5.680 -10.815 1.00 94.31 177 SER A C 1
ATOM 1397 O O . SER A 1 177 ? 15.317 -5.879 -10.682 1.00 94.31 177 SER A O 1
ATOM 1399 N N . TYR A 1 178 ? 13.327 -5.381 -9.773 1.00 94.00 178 TYR A N 1
ATOM 1400 C CA . TYR A 1 178 ? 13.805 -5.346 -8.390 1.00 94.00 178 TYR A CA 1
ATOM 1401 C C . TYR A 1 178 ? 13.830 -6.737 -7.748 1.00 94.00 178 TYR A C 1
ATOM 1403 O O . TYR A 1 178 ? 14.767 -7.036 -7.008 1.00 94.00 178 TYR A O 1
ATOM 1411 N N . GLY A 1 179 ? 12.842 -7.590 -8.040 1.00 93.50 179 GLY A N 1
ATOM 1412 C CA . GLY A 1 179 ? 12.777 -8.978 -7.569 1.00 93.50 179 GLY A CA 1
ATOM 1413 C C . GLY A 1 179 ? 13.998 -9.811 -7.975 1.00 93.50 179 GLY A C 1
ATOM 1414 O O . GLY A 1 179 ? 14.547 -10.518 -7.134 1.00 93.50 179 GLY A O 1
ATOM 1415 N N . ASN A 1 180 ? 14.490 -9.628 -9.204 1.00 91.62 180 ASN A N 1
ATOM 1416 C CA . ASN A 1 180 ? 15.723 -10.232 -9.731 1.00 91.62 180 ASN A CA 1
ATOM 1417 C C . ASN A 1 180 ? 17.003 -9.493 -9.280 1.00 91.62 180 ASN A C 1
ATOM 1419 O O . ASN A 1 180 ? 18.116 -9.845 -9.672 1.00 91.62 180 ASN A O 1
ATOM 1423 N N . GLY A 1 181 ? 16.865 -8.435 -8.478 1.00 88.88 181 GLY A N 1
ATOM 1424 C CA . GLY A 1 181 ? 17.981 -7.715 -7.878 1.00 88.88 181 GLY A CA 1
ATOM 1425 C C . GLY A 1 181 ? 18.726 -8.542 -6.817 1.00 88.88 181 GLY A C 1
ATOM 1426 O O . GLY A 1 181 ? 18.335 -9.659 -6.474 1.00 88.88 181 GLY A O 1
ATOM 1427 N N . PRO A 1 182 ? 19.814 -8.000 -6.245 1.00 87.25 182 PRO A N 1
ATOM 1428 C CA . PRO A 1 182 ? 20.646 -8.746 -5.311 1.00 87.25 182 PRO A CA 1
ATOM 1429 C C . PRO A 1 182 ? 19.911 -9.078 -4.013 1.00 87.25 182 PRO A C 1
ATOM 1431 O O . PRO A 1 182 ? 19.155 -8.274 -3.468 1.00 87.25 182 PRO A O 1
ATOM 1434 N N . THR A 1 183 ? 20.212 -10.260 -3.478 1.00 86.69 183 THR A N 1
ATOM 1435 C CA . THR A 1 183 ? 19.712 -10.733 -2.184 1.00 86.69 183 THR A CA 1
ATOM 1436 C C . THR A 1 183 ? 20.781 -10.635 -1.092 1.00 86.69 183 THR A C 1
ATOM 1438 O O . THR A 1 183 ? 21.976 -10.537 -1.371 1.00 86.69 183 THR A O 1
ATOM 1441 N N . VAL A 1 184 ? 20.371 -10.729 0.175 1.00 86.19 184 VAL A N 1
ATOM 1442 C CA . VAL A 1 184 ? 21.270 -10.746 1.342 1.00 86.19 184 VAL A CA 1
ATOM 1443 C C . VAL A 1 184 ? 20.899 -11.822 2.353 1.00 86.19 184 VAL A C 1
ATOM 1445 O O . VAL A 1 184 ? 19.831 -12.418 2.283 1.00 86.19 184 VAL A O 1
ATOM 1448 N N . GLY A 1 185 ? 21.789 -12.083 3.313 1.00 88.25 185 GLY A N 1
ATOM 1449 C CA . GLY A 1 185 ? 21.593 -13.074 4.379 1.00 88.25 185 GLY A CA 1
ATOM 1450 C C . GLY A 1 185 ? 20.665 -12.642 5.524 1.00 88.25 185 GLY A C 1
ATOM 1451 O O . GLY A 1 185 ? 20.759 -13.210 6.607 1.00 88.25 185 GLY A O 1
ATOM 1452 N N . SER A 1 186 ? 19.817 -11.629 5.328 1.00 90.12 186 SER A N 1
ATOM 1453 C CA . SER A 1 186 ? 18.826 -11.171 6.312 1.00 90.12 186 SER A CA 1
ATOM 1454 C C . SER A 1 186 ? 17.398 -11.475 5.845 1.00 90.12 186 SER A C 1
ATOM 1456 O O . SER A 1 186 ? 17.180 -11.977 4.741 1.00 90.12 186 SER A O 1
ATOM 1458 N N . ASN A 1 187 ? 16.402 -11.120 6.662 1.00 88.50 187 ASN A N 1
ATOM 1459 C CA . ASN A 1 187 ? 14.988 -11.222 6.295 1.00 88.50 187 ASN A CA 1
ATOM 1460 C C . ASN A 1 187 ? 14.614 -10.405 5.044 1.00 88.50 187 ASN A C 1
ATOM 1462 O O . ASN A 1 187 ? 13.574 -10.667 4.452 1.00 88.50 187 ASN A O 1
ATOM 1466 N N . TRP A 1 188 ? 15.454 -9.467 4.597 1.00 90.00 188 TRP A N 1
ATOM 1467 C CA . TRP A 1 188 ? 15.196 -8.703 3.374 1.00 90.00 188 TRP A CA 1
ATOM 1468 C C . TRP A 1 188 ? 15.149 -9.583 2.118 1.00 90.00 188 TRP A C 1
ATOM 1470 O O . TRP A 1 188 ? 14.480 -9.222 1.156 1.00 90.00 188 TRP A O 1
ATOM 1480 N N . ARG A 1 189 ? 15.764 -10.775 2.150 1.00 91.12 189 ARG A N 1
ATOM 1481 C CA . ARG A 1 189 ? 15.639 -11.778 1.081 1.00 91.12 189 ARG A CA 1
ATOM 1482 C C . ARG A 1 189 ? 14.189 -12.154 0.774 1.00 91.12 189 ARG A C 1
ATOM 1484 O O . ARG A 1 189 ? 13.887 -12.486 -0.368 1.00 91.12 189 ARG A O 1
ATOM 1491 N N . PHE A 1 190 ? 13.296 -12.114 1.764 1.00 93.19 190 PHE A N 1
ATOM 1492 C CA . PHE A 1 190 ? 11.898 -12.479 1.544 1.00 93.19 190 PHE A CA 1
ATOM 1493 C C . PHE A 1 190 ? 11.178 -11.512 0.603 1.00 93.19 190 PHE A C 1
ATOM 1495 O O . PHE A 1 190 ? 10.257 -11.937 -0.079 1.00 93.19 190 PHE A O 1
ATOM 1502 N N . PHE A 1 191 ? 11.612 -10.253 0.493 1.00 94.31 191 PHE A N 1
ATOM 1503 C CA . PHE A 1 191 ? 10.963 -9.298 -0.407 1.00 94.31 191 PHE A CA 1
ATOM 1504 C C . PHE A 1 191 ? 11.185 -9.635 -1.885 1.00 94.31 191 PHE A C 1
ATOM 1506 O O . PHE A 1 191 ? 10.251 -9.482 -2.666 1.00 94.31 191 PHE A O 1
ATOM 1513 N N . ASN A 1 192 ? 12.351 -10.186 -2.259 1.00 93.81 192 ASN A N 1
ATOM 1514 C CA . ASN A 1 192 ? 12.540 -10.769 -3.594 1.00 93.81 192 ASN A CA 1
ATOM 1515 C C . ASN A 1 192 ? 11.510 -11.880 -3.833 1.00 93.81 192 ASN A C 1
ATOM 1517 O O . ASN A 1 192 ? 10.792 -11.861 -4.826 1.00 93.81 192 ASN A O 1
ATOM 1521 N N . ILE A 1 193 ? 11.401 -12.809 -2.876 1.00 94.31 193 ILE A N 1
ATOM 1522 C CA . ILE A 1 193 ? 10.508 -13.970 -2.971 1.00 94.31 193 ILE A CA 1
ATOM 1523 C C . ILE A 1 193 ? 9.050 -13.520 -3.099 1.00 94.31 193 ILE A C 1
ATOM 1525 O O . ILE A 1 193 ? 8.353 -14.004 -3.976 1.00 94.31 193 ILE A O 1
ATOM 1529 N N . PHE A 1 194 ? 8.588 -12.563 -2.291 1.00 96.31 194 PHE A N 1
ATOM 1530 C CA . PHE A 1 194 ? 7.201 -12.090 -2.354 1.00 96.31 194 PHE A CA 1
ATOM 1531 C C . PHE A 1 194 ? 6.846 -11.485 -3.711 1.00 96.31 194 PHE A C 1
ATOM 1533 O O . PHE A 1 194 ? 5.772 -11.767 -4.236 1.00 96.31 194 PHE A O 1
ATOM 1540 N N . VAL A 1 195 ? 7.748 -10.687 -4.289 1.00 96.88 195 VAL A N 1
ATOM 1541 C CA . VAL A 1 195 ? 7.547 -10.118 -5.626 1.00 96.88 195 VAL A CA 1
ATOM 1542 C C . VAL A 1 195 ? 7.517 -11.224 -6.678 1.00 96.88 195 VAL A C 1
ATOM 1544 O O . VAL A 1 195 ? 6.565 -11.305 -7.450 1.00 96.88 195 VAL A O 1
ATOM 1547 N N . LEU A 1 196 ? 8.532 -12.090 -6.700 1.00 96.81 196 LEU A N 1
ATOM 1548 C CA . LEU A 1 196 ? 8.662 -13.119 -7.732 1.00 96.81 196 LEU A CA 1
ATOM 1549 C C . LEU A 1 196 ? 7.536 -14.157 -7.650 1.00 96.81 196 LEU A C 1
ATOM 1551 O O . LEU A 1 196 ? 6.939 -14.473 -8.673 1.00 96.81 196 LEU A O 1
ATOM 1555 N N . SER A 1 197 ? 7.170 -14.618 -6.451 1.00 96.81 197 SER A N 1
ATOM 1556 C CA . SER A 1 197 ? 6.063 -15.563 -6.262 1.00 96.81 197 SER A CA 1
ATOM 1557 C C . SER A 1 197 ? 4.723 -14.988 -6.719 1.00 96.81 197 SER A C 1
ATOM 1559 O O . SER A 1 197 ? 3.977 -15.681 -7.405 1.00 96.81 197 SER A O 1
ATOM 1561 N N . PHE A 1 198 ? 4.428 -13.717 -6.414 1.00 97.88 198 PHE A N 1
ATOM 1562 C CA . PHE A 1 198 ? 3.185 -13.079 -6.860 1.00 97.88 198 PHE A CA 1
ATOM 1563 C C . PHE A 1 198 ? 3.029 -13.115 -8.385 1.00 97.88 198 PHE A C 1
ATOM 1565 O O . PHE A 1 198 ? 1.948 -13.437 -8.889 1.00 97.88 198 PHE A O 1
ATOM 1572 N N . TYR A 1 199 ? 4.099 -12.785 -9.110 1.00 98.00 199 TYR A N 1
ATOM 1573 C CA . TYR A 1 199 ? 4.086 -12.735 -10.570 1.00 98.00 199 TYR A CA 1
ATOM 1574 C C . TYR A 1 199 ? 4.178 -14.126 -11.210 1.00 98.00 199 TYR A C 1
ATOM 1576 O O . TYR A 1 199 ? 3.480 -14.374 -12.194 1.00 98.00 199 TYR A O 1
ATOM 1584 N N . GLN A 1 200 ? 4.924 -15.063 -10.617 1.00 97.31 200 GLN A N 1
ATOM 1585 C CA . GLN A 1 200 ? 4.960 -16.462 -11.056 1.00 97.31 200 GLN A CA 1
ATOM 1586 C C . GLN A 1 200 ? 3.564 -17.100 -11.003 1.00 97.31 200 GLN A C 1
ATOM 1588 O O . GLN A 1 200 ? 3.128 -17.721 -11.971 1.00 97.31 200 GLN A O 1
ATOM 1593 N N . GLU A 1 201 ? 2.811 -16.885 -9.918 1.00 97.12 201 GLU A N 1
ATOM 1594 C CA . GLU A 1 201 ? 1.425 -17.369 -9.779 1.00 97.12 201 GLU A CA 1
ATOM 1595 C C . GLU A 1 201 ? 0.470 -16.796 -10.842 1.00 97.12 201 GLU A C 1
ATOM 1597 O O . GLU A 1 201 ? -0.585 -17.373 -11.104 1.00 97.12 201 GLU A O 1
ATOM 1602 N N . ARG A 1 202 ? 0.840 -15.676 -11.475 1.00 97.19 202 ARG A N 1
ATOM 1603 C CA . ARG A 1 202 ? 0.085 -15.003 -12.547 1.00 97.19 202 ARG A CA 1
ATOM 1604 C C . ARG A 1 202 ? 0.595 -15.333 -13.948 1.00 97.19 202 ARG A C 1
ATOM 1606 O O . ARG A 1 202 ? 0.092 -14.773 -14.917 1.00 97.19 202 ARG A O 1
ATOM 1613 N N . GLY A 1 203 ? 1.549 -16.258 -14.059 1.00 96.69 203 GLY A N 1
ATOM 1614 C CA . GLY A 1 203 ? 2.067 -16.750 -15.333 1.00 96.69 203 GLY A CA 1
ATOM 1615 C C . GLY A 1 203 ? 3.153 -15.879 -15.963 1.00 96.69 203 GLY A C 1
ATOM 1616 O O . GLY A 1 203 ? 3.420 -16.043 -17.150 1.00 96.69 203 GLY A O 1
ATOM 1617 N N . TYR A 1 204 ? 3.770 -14.969 -15.205 1.00 97.44 204 TYR A N 1
ATOM 1618 C CA . TYR A 1 204 ? 4.951 -14.243 -15.670 1.00 97.44 204 TYR A CA 1
ATOM 1619 C C . TYR A 1 204 ? 6.214 -15.082 -15.479 1.00 97.44 204 TYR A C 1
ATOM 1621 O O . TYR A 1 204 ? 6.382 -15.744 -14.452 1.00 97.44 204 TYR A O 1
ATOM 1629 N N . ASP A 1 205 ? 7.125 -14.992 -16.446 1.00 93.25 205 ASP A N 1
ATOM 1630 C CA . ASP A 1 205 ? 8.450 -15.590 -16.335 1.00 93.25 205 ASP A CA 1
ATOM 1631 C C . ASP A 1 205 ? 9.266 -14.870 -15.252 1.00 93.25 205 ASP A C 1
ATOM 1633 O O . ASP A 1 205 ? 9.375 -13.639 -15.236 1.00 93.25 205 ASP A O 1
ATOM 1637 N N . ILE A 1 206 ? 9.866 -15.652 -14.357 1.00 90.56 206 ILE A N 1
ATOM 1638 C CA . ILE A 1 206 ? 10.769 -15.170 -13.311 1.00 90.56 206 ILE A CA 1
ATOM 1639 C C . ILE A 1 206 ? 12.113 -15.895 -13.392 1.00 90.56 206 ILE A C 1
ATOM 1641 O O . ILE A 1 206 ? 12.195 -17.011 -13.903 1.00 90.56 206 ILE A O 1
ATOM 1645 N N . ASP A 1 207 ? 13.167 -15.261 -12.879 1.00 81.69 207 ASP A N 1
ATOM 1646 C CA . ASP A 1 207 ? 14.464 -15.918 -12.709 1.00 81.69 207 ASP A CA 1
ATOM 1647 C C . ASP A 1 207 ? 14.389 -16.805 -11.456 1.00 81.69 207 ASP A C 1
ATOM 1649 O O . ASP A 1 207 ? 14.408 -16.309 -10.325 1.00 81.69 207 ASP A O 1
ATOM 1653 N N . GLU A 1 208 ? 14.176 -18.109 -11.650 1.00 67.88 208 GLU A N 1
ATOM 1654 C CA . GLU A 1 208 ? 14.127 -19.069 -10.546 1.00 67.88 208 GLU A CA 1
ATOM 1655 C C . GLU A 1 208 ? 15.541 -19.278 -9.959 1.00 67.88 208 GLU A C 1
ATOM 1657 O O . GLU A 1 208 ? 16.486 -19.499 -10.719 1.00 67.88 208 GLU A O 1
ATOM 1662 N N . PRO A 1 209 ? 15.710 -19.198 -8.624 1.00 57.97 209 PRO A N 1
ATOM 1663 C CA . PRO A 1 209 ? 17.016 -19.308 -7.971 1.00 57.97 209 PRO A CA 1
ATOM 1664 C C . PRO A 1 209 ? 17.655 -20.704 -8.030 1.00 57.97 209 PRO A C 1
ATOM 1666 O O . PRO A 1 209 ? 16.922 -21.719 -8.060 1.00 57.97 209 PRO A O 1
#

InterPro domains:
  IPR016624 Uncharacterised conserved protein UCP014753 [PIRSF014753] (23-207)
  IPR016624 Uncharacterised conserved protein UCP014753 [PTHR35339] (23-208)
  IPR049349 DUF2264, N-terminal domain [PF10022] (34-208)

Radius of gyration: 19.72 Å; chains: 1; bounding box: 39×38×64 Å

Organism: NCBI:txid1236989

Sequence (209 aa):
MSCAPKNALRKEVPEGVFQVENPDYSVSPYTGLTRAHWKDAALYLLEGAFCYIEELDDPMRFPKQPGKSYPQDGSYNVTENLEGLCRTLFMAAPLLKEDPELVINGIQVGEYYRHQMKMLLDPDGPMFIKHMSQPGWISQILVEFGALAISMSVAPEVLWEPFDQETKDALAALMISYGNGPTVGSNWRFFNIFVLSFYQERGYDIDEP

pLDDT: mean 90.26, std 13.75, range [34.53, 98.81]